Protein 4E8U (pdb70)

Solvent-accessible surface area: 19181 Å² total; per-residue (Å²): 126,76,73,9,0,80,50,7,9,0,0,0,6,44,30,102,64,92,164,42,175,98,27,116,28,50,40,108,79,8,47,135,22,56,71,78,2,73,164,159,48,18,75,4,56,124,10,55,9,4,154,47,172,82,8,7,41,7,21,0,0,0,42,7,61,52,82,56,105,0,1,55,17,0,7,55,0,18,86,34,24,72,125,105,39,48,5,67,82,27,70,110,94,110,104,38,125,55,142,43,44,15,0,19,2,0,81,15,89,14,34,93,23,154,79,59,23,0,116,40,0,107,84,57,7,90,31,86,31,24,47,83,49,35,88,63,47,30,140,56,35,42,86,69,25,102,81,40,159,100,114,10,52,94,76,71,55,68,15,112,97,12,60,149,48,78,124,78,8,1,78,47,6,9,0,0,0,6,44,29,104,61,93,164,41,179,93,30,106,23,44,37,120,78,8,46,52,19,54,75,78,1,74,164,159,47,18,77,5,58,123,9,53,21,5,131,58,182,102,0,7,40,8,21,0,0,0,42,7,49,122,66,59,106,0,0,58,17,0,8,53,0,18,84,35,24,64,124,105,38,48,5,64,169,27,68,110,94,208,105,37,127,56,142,43,44,15,0,20,2,0,81,15,91,14,34,91,24,155,79,60,23,0,115,26,0,105,155,49,6,91,31,86,41,41,52,82,51,38,87,62,48,31,141,56,37,41,88,70,26,100,83,42,157,100,115,10,52,93,75,69,55,69,12,111,94,10,59,147,47,76

InterPro domains:
  IPR005379 Factor of DNA methylation 1-5/IDN2 , domain XH [PF03469] (511-643)
  IPR005380 XS domain [PF03468] (124-235)
  IPR005380 XS domain [cd12266] (127-234)
  IPR005381 Zinc finger-XS domain [PF03470] (48-91)
  IPR038588 XS domain superfamily [G3DSA:3.30.70.2890] (119-290)
  IPR045177 Factor of DNA methylation 1-5/IDN2 [PTHR21596] (9-645)

Organism: Arabidopsis thaliana (NCBI:txid3702)

B-factor: mean 82.68, std 26.94, range [18.43, 169.8]

Nearest PDB structures (foldseek):
  4e8u-assembly1_A  TM=1.006E+00  e=1.196E-32  Arabidopsis thaliana
  2do4-assembly1_A  TM=5.790E-01  e=1.509E-02  Homo sapiens
  4f26-assembly1_A  TM=6.097E-01  e=5.511E-02  Homo sapiens
  4f25-assembly1_A  TM=6.046E-01  e=5.165E-02  Homo sapiens
  2n82-assembly1_B  TM=6.220E-01  e=1.657E-01  Homo sapiens

Structure (mmCIF, N/CA/C/O backbone):
data_4E8U
#
_entry.id   4E8U
#
_cell.length_a   52.370
_cell.length_b   207.022
_cell.length_c   119.629
_cell.angle_alpha   90.000
_cell.angle_beta   90.000
_cell.angle_gamma   90.000
#
_symmetry.space_group_name_H-M   'C 2 2 21'
#
loop_
_entity.id
_entity.type
_entity.pdbx_description
1 polymer 'Putative uncharacterized protein T8P19.180'
2 non-polymer 'SULFATE ION'
3 water water
#
loop_
_atom_site.group_PDB
_atom_site.id
_atom_site.type_symbol
_atom_site.label_atom_id
_atom_site.label_alt_id
_atom_site.label_comp_id
_atom_site.label_asym_id
_atom_site.label_entity_id
_atom_site.label_seq_id
_atom_site.pdbx_PDB_ins_code
_atom_site.Cartn_x
_atom_site.Cartn_y
_atom_site.Cartn_z
_atom_site.occupancy
_atom_site.B_iso_or_equiv
_atom_site.auth_seq_id
_atom_site.auth_comp_id
_atom_site.auth_asym_id
_atom_site.auth_atom_id
_atom_site.pdbx_PDB_model_num
ATOM 1 N N . ASP A 1 6 ? 14.531 77.085 70.921 1.00 137.78 124 ASP A N 1
ATOM 2 C CA . ASP A 1 6 ? 14.427 78.539 71.035 1.00 146.23 124 ASP A CA 1
ATOM 3 C C . ASP A 1 6 ? 15.604 79.251 70.360 1.00 143.51 124 ASP A C 1
ATOM 4 O O . ASP A 1 6 ? 15.974 78.924 69.230 1.00 125.17 124 ASP A O 1
ATOM 6 N N . GLU A 1 7 ? 16.181 80.230 71.056 1.00 140.92 125 GLU A N 1
ATOM 7 C CA . GLU A 1 7 ? 17.349 80.951 70.556 1.00 136.92 125 GLU A CA 1
ATOM 8 C C . GLU A 1 7 ? 18.625 80.137 70.768 1.00 127.84 125 GLU A C 1
ATOM 9 O O . GLU A 1 7 ? 18.738 79.381 71.732 1.00 129.75 125 GLU A O 1
ATOM 15 N N . LYS A 1 8 ? 19.582 80.294 69.861 1.00 106.43 126 LYS A N 1
ATOM 16 C CA . LYS A 1 8 ? 20.840 79.561 69.935 1.00 87.47 126 LYS A CA 1
ATOM 17 C C . LYS A 1 8 ? 21.906 80.381 70.645 1.00 77.47 126 LYS A C 1
ATOM 18 O O . LYS A 1 8 ? 21.706 81.555 70.929 1.00 95.22 126 LYS A O 1
ATOM 24 N N . LEU A 1 9 ? 23.036 79.755 70.940 1.00 74.50 127 LEU A N 1
ATOM 25 C CA . LEU A 1 9 ? 24.149 80.452 71.566 1.00 71.74 127 LEU A CA 1
ATOM 26 C C . LEU A 1 9 ? 25.472 79.957 71.030 1.00 74.46 127 LEU A C 1
ATOM 27 O O . LEU A 1 9 ? 25.525 78.974 70.312 1.00 76.49 127 LEU A O 1
ATOM 32 N N . VAL A 1 10 ? 26.549 80.637 71.383 1.00 68.44 128 VAL A N 1
ATOM 33 C CA . VAL A 1 10 ? 27.827 80.332 70.769 1.00 62.71 128 VAL A CA 1
ATOM 34 C C . VAL A 1 10 ? 28.566 79.362 71.650 1.00 62.62 128 VAL A C 1
ATOM 35 O O . VAL A 1 10 ? 28.863 79.677 72.803 1.00 69.47 128 VAL A O 1
ATOM 39 N N . TYR A 1 11 ? 28.845 78.177 71.109 1.00 64.83 129 TYR A N 1
ATOM 40 C CA . TYR A 1 11 ? 29.653 77.201 71.816 1.00 55.15 129 TYR A CA 1
ATOM 41 C C . TYR A 1 11 ? 31.066 77.149 71.260 1.00 71.76 129 TYR A C 1
ATOM 42 O O . TYR A 1 11 ? 31.245 77.004 70.056 1.00 88.07 129 TYR A O 1
ATOM 51 N N . PRO A 1 12 ? 32.078 77.267 72.135 1.00 76.99 130 PRO A N 1
ATOM 52 C CA . PRO A 1 12 ? 31.993 77.461 73.590 1.00 75.11 130 PRO A CA 1
ATOM 53 C C . PRO A 1 12 ? 31.408 78.814 73.958 1.00 69.75 130 PRO A C 1
ATOM 54 O O . PRO A 1 12 ? 31.591 79.784 73.218 1.00 78.35 130 PRO A O 1
ATOM 58 N N . TRP A 1 13 ? 30.709 78.862 75.087 1.00 67.22 131 TRP A N 1
ATOM 59 C CA . TRP A 1 13 ? 30.011 80.066 75.531 1.00 79.83 131 TRP A CA 1
ATOM 60 C C . TRP A 1 13 ? 30.922 81.273 75.511 1.00 63.69 131 TRP A C 1
ATOM 61 O O . TRP A 1 13 ? 32.077 81.203 75.935 1.00 73.95 131 TRP A O 1
ATOM 72 N N . LYS A 1 14 ? 30.406 82.390 75.029 1.00 56.70 132 LYS A N 1
ATOM 73 C CA . LYS A 1 14 ? 31.215 83.607 74.979 1.00 59.80 132 LYS A CA 1
ATOM 74 C C . LYS A 1 14 ? 30.456 84.837 75.452 1.00 47.77 132 LYS A C 1
ATOM 75 O O . LYS A 1 14 ? 29.232 84.928 75.332 1.00 62.90 132 LYS A O 1
ATOM 81 N N . GLY A 1 15 ? 31.201 85.788 75.990 1.00 47.61 133 GLY A N 1
ATOM 82 C CA . GLY A 1 15 ? 30.624 87.050 76.409 1.00 42.61 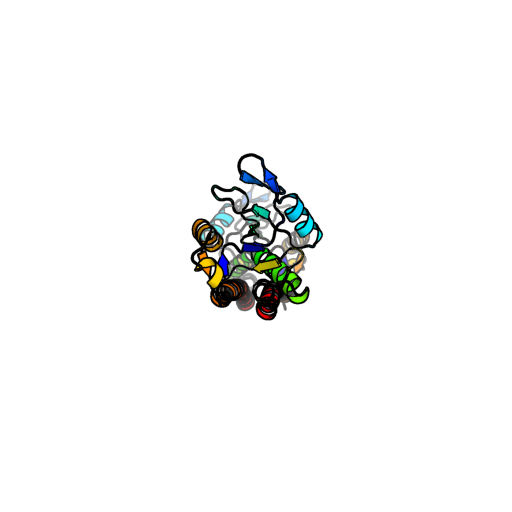133 GLY A CA 1
ATOM 83 C C . GLY A 1 15 ? 31.155 88.152 75.536 1.00 54.48 133 GLY A C 1
ATOM 84 O O . GLY A 1 15 ? 32.324 88.150 75.145 1.00 58.08 133 GLY A O 1
ATOM 85 N N . ILE A 1 16 ? 30.282 89.093 75.215 1.00 55.48 134 ILE A N 1
ATOM 86 C CA . ILE A 1 16 ? 30.658 90.267 74.447 1.00 36.45 134 ILE A CA 1
ATOM 87 C C . ILE A 1 16 ? 30.611 91.477 75.338 1.00 44.60 134 ILE A C 1
ATOM 88 O O . ILE A 1 16 ? 29.585 91.747 75.963 1.00 64.54 134 ILE A O 1
ATOM 93 N N . VAL A 1 17 ? 31.711 92.208 75.430 1.00 42.51 135 VAL A N 1
ATOM 94 C CA . VAL A 1 17 ? 31.607 93.520 76.076 1.00 55.38 135 VAL A CA 1
ATOM 95 C C . VAL A 1 17 ? 32.141 94.661 75.211 1.00 59.83 135 VAL A C 1
ATOM 96 O O . VAL A 1 17 ? 33.181 94.561 74.565 1.00 55.02 135 VAL A O 1
ATOM 100 N N . VAL A 1 18 ? 31.383 95.744 75.203 1.00 53.96 136 VAL A N 1
ATOM 101 C CA . VAL A 1 18 ? 31.682 96.887 74.365 1.00 56.23 136 VAL A CA 1
ATOM 102 C C . VAL A 1 18 ? 31.811 98.159 75.205 1.00 57.06 136 VAL A C 1
ATOM 103 O O . VAL A 1 18 ? 31.462 98.205 76.381 1.00 65.43 136 VAL A O 1
ATOM 107 N N . ASN A 1 19 ? 32.316 99.193 74.565 1.00 68.24 137 ASN A N 1
ATOM 108 C CA . ASN A 1 19 ? 32.438 100.484 75.186 1.00 35.57 137 ASN A CA 1
ATOM 109 C C . ASN A 1 19 ? 33.658 100.565 76.085 1.00 48.10 137 ASN A C 1
ATOM 110 O O . ASN A 1 19 ? 33.773 101.435 76.949 1.00 45.95 137 ASN A O 1
ATOM 115 N N . ILE A 1 20 ? 34.592 99.655 75.858 1.00 43.53 138 ILE A N 1
ATOM 116 C CA . ILE A 1 20 ? 35.889 99.761 76.508 1.00 57.44 138 ILE A CA 1
ATOM 117 C C . ILE A 1 20 ? 36.576 101.078 76.116 1.00 45.50 138 ILE A C 1
ATOM 118 O O . ILE A 1 20 ? 36.656 101.426 74.941 1.00 60.09 138 ILE A O 1
ATOM 123 N N . PRO A 1 21 ? 37.045 101.835 77.107 1.00 62.77 139 PRO A N 1
ATOM 124 C CA . PRO A 1 21 ? 37.790 103.073 76.887 1.00 61.73 139 PRO A CA 1
ATOM 125 C C . PRO A 1 21 ? 39.113 102.821 76.174 1.00 53.89 139 PRO A C 1
ATOM 126 O O . PRO A 1 21 ? 39.869 101.957 76.581 1.00 47.15 139 PRO A O 1
ATOM 130 N N . THR A 1 22 ? 39.409 103.605 75.149 1.00 40.97 140 THR A N 1
ATOM 131 C CA . THR A 1 22 ? 40.677 103.465 74.457 1.00 40.42 140 THR A CA 1
ATOM 132 C C . THR A 1 22 ? 41.395 104.798 74.399 1.00 55.05 140 THR A C 1
ATOM 133 O O . THR A 1 22 ? 40.830 105.863 74.703 1.00 33.36 140 THR A O 1
ATOM 137 N N . THR A 1 23 ? 42.641 104.731 73.965 1.00 51.29 141 THR A N 1
ATOM 138 C CA . THR A 1 23 ? 43.500 105.890 73.953 1.00 43.79 141 THR A CA 1
ATOM 139 C C . THR A 1 23 ? 44.251 105.971 72.601 1.00 63.40 141 THR A C 1
ATOM 140 O O . THR A 1 23 ? 44.837 104.978 72.159 1.00 65.74 141 THR A O 1
ATOM 144 N N . LYS A 1 24 ? 44.208 107.126 71.933 1.00 54.70 142 LYS A N 1
ATOM 145 C CA . LYS A 1 24 ? 44.843 107.262 70.613 1.00 51.38 142 LYS A CA 1
ATOM 146 C C . LYS A 1 24 ? 46.278 107.788 70.717 1.00 46.38 142 LYS A C 1
ATOM 147 O O . LYS A 1 24 ? 46.510 108.905 71.162 1.00 65.36 142 LYS A O 1
ATOM 153 N N . ALA A 1 25 ? 47.232 106.970 70.301 1.00 50.47 143 ALA A N 1
ATOM 154 C CA . ALA A 1 25 ? 48.653 107.333 70.282 1.00 52.48 143 ALA A CA 1
ATOM 155 C C . ALA A 1 25 ? 49.006 108.251 69.099 1.00 55.50 143 ALA A C 1
ATOM 156 O O . ALA A 1 25 ? 48.163 108.489 68.228 1.00 61.03 143 ALA A O 1
ATOM 158 N N . GLN A 1 26 ? 50.248 108.738 69.048 1.00 55.75 144 GLN A N 1
ATOM 159 C CA . GLN A 1 26 ? 50.686 109.587 67.923 1.00 84.12 144 GLN A CA 1
ATOM 160 C C . GLN A 1 26 ? 50.362 109.000 66.553 1.00 88.36 144 GLN A C 1
ATOM 161 O O . GLN A 1 26 ? 49.827 109.700 65.683 1.00 94.18 144 GLN A O 1
ATOM 167 N N . ASP A 1 27 ? 50.680 107.718 66.372 1.00 87.28 145 ASP A N 1
ATOM 168 C CA . ASP A 1 27 ? 50.552 107.070 65.071 1.00 74.65 145 ASP A CA 1
ATOM 169 C C . ASP A 1 27 ? 49.104 106.847 64.665 1.00 69.66 145 ASP A C 1
ATOM 170 O O . ASP A 1 27 ? 48.835 106.398 63.551 1.00 62.02 145 ASP A O 1
ATOM 175 N N . GLY A 1 28 ? 48.174 107.182 65.556 1.00 51.31 146 GLY A N 1
ATOM 176 C CA . GLY A 1 28 ? 46.765 107.169 65.210 1.00 47.99 146 GLY A CA 1
ATOM 177 C C . GLY A 1 28 ? 46.082 105.880 65.605 1.00 63.32 146 GLY A C 1
ATOM 178 O O . GLY A 1 28 ? 44.893 105.699 65.348 1.00 64.01 146 GLY A O 1
ATOM 179 N N . ARG A 1 29 ? 46.836 104.982 66.232 1.00 42.75 147 ARG A N 1
ATOM 180 C CA . ARG A 1 29 ? 46.275 103.726 66.701 1.00 74.12 147 ARG A CA 1
ATOM 181 C C . ARG A 1 29 ? 45.758 103.863 68.128 1.00 75.72 147 ARG A C 1
ATOM 182 O O . ARG A 1 29 ? 46.364 104.538 68.944 1.00 96.14 147 ARG A O 1
ATOM 190 N N . SER A 1 30 ? 44.638 103.209 68.419 1.00 58.68 148 SER A N 1
ATOM 191 C CA . SER A 1 30 ? 44.066 103.167 69.748 1.00 52.52 148 SER A CA 1
ATOM 192 C C . SER A 1 30 ? 44.673 102.012 70.528 1.00 61.70 148 SER A C 1
ATOM 193 O O . SER A 1 30 ? 45.020 100.982 69.961 1.00 65.62 148 SER A O 1
ATOM 196 N N . ALA A 1 31 ? 44.797 102.192 71.840 1.00 71.91 149 ALA A N 1
ATOM 197 C CA . ALA A 1 31 ? 45.195 101.111 72.751 1.00 58.22 149 ALA A CA 1
ATOM 198 C C . ALA A 1 31 ? 44.299 101.072 73.996 1.00 57.10 149 ALA A C 1
ATOM 199 O O . ALA A 1 31 ? 43.418 101.915 74.189 1.00 66.96 149 ALA A O 1
ATOM 201 N N . GLY A 1 32 ? 44.525 100.086 74.847 1.00 65.41 150 GLY A N 1
ATOM 202 C CA . GLY A 1 32 ? 43.686 99.899 76.015 1.00 79.13 150 GLY A CA 1
ATOM 203 C C . GLY A 1 32 ? 44.261 98.929 77.031 1.00 85.98 150 GLY A C 1
ATOM 204 O O . GLY A 1 32 ? 45.374 98.415 76.872 1.00 81.01 150 GLY A O 1
ATOM 205 N N . GLU A 1 33 ? 43.501 98.671 78.088 1.00 72.54 151 GLU A N 1
ATOM 206 C CA . GLU A 1 33 ? 43.948 97.716 79.083 1.00 73.85 151 GLU A CA 1
ATOM 207 C C . GLU A 1 33 ? 44.045 96.327 78.488 1.00 85.26 151 GLU A C 1
ATOM 208 O O . GLU A 1 33 ? 43.412 96.030 77.460 1.00 66.65 151 GLU A O 1
ATOM 214 N N . SER A 1 34 ? 44.840 95.481 79.140 1.00 85.37 152 SER A N 1
ATOM 215 C CA . SER A 1 34 ? 45.078 94.126 78.661 1.00 82.24 152 SER A CA 1
ATOM 216 C C . SER A 1 34 ? 43.795 93.312 78.715 1.00 83.53 152 SER A C 1
ATOM 217 O O . SER A 1 34 ? 43.610 92.361 77.943 1.00 80.59 152 SER A O 1
ATOM 220 N N . GLY A 1 35 ? 42.905 93.700 79.626 1.00 88.34 153 GLY A N 1
ATOM 221 C CA . GLY A 1 35 ? 41.673 92.964 79.829 1.00 111.53 153 GLY A CA 1
ATOM 222 C C . GLY A 1 35 ? 41.849 91.842 80.841 1.00 105.36 153 GLY A C 1
ATOM 223 O O . GLY A 1 35 ? 40.876 91.248 81.314 1.00 85.11 153 GLY A O 1
ATOM 224 N N . SER A 1 36 ? 43.096 91.535 81.177 1.00 98.35 154 SER A N 1
ATOM 225 C CA . SER A 1 36 ? 43.336 90.620 82.280 1.00 104.15 154 SER A CA 1
ATOM 226 C C . SER A 1 36 ? 42.908 91.340 83.555 1.00 91.24 154 SER A C 1
ATOM 227 O O . SER A 1 36 ? 42.561 90.712 84.554 1.00 87.30 154 SER A O 1
ATOM 230 N N . LYS A 1 37 ? 42.919 92.667 83.507 1.00 78.63 155 LYS A N 1
ATOM 231 C CA . LYS A 1 37 ? 42.393 93.453 84.611 1.00 98.29 155 LYS A CA 1
ATOM 232 C C . LYS A 1 37 ? 40.890 93.199 84.704 1.00 93.39 155 LYS A C 1
ATOM 233 O O . LYS A 1 37 ? 40.334 93.037 85.795 1.00 73.46 155 LYS A O 1
ATOM 239 N N . LEU A 1 38 ? 40.240 93.146 83.545 1.00 94.82 156 LEU A N 1
ATOM 240 C CA . LEU A 1 38 ? 38.804 92.908 83.496 1.00 84.49 156 LEU A CA 1
ATOM 241 C C . LEU A 1 38 ? 38.469 91.450 83.816 1.00 89.18 156 LEU A C 1
ATOM 242 O O . LEU A 1 38 ? 37.490 91.176 84.512 1.00 87.51 156 LEU A O 1
ATOM 247 N N . ARG A 1 39 ? 39.269 90.521 83.295 1.00 63.29 157 ARG A N 1
ATOM 248 C CA . ARG A 1 39 ? 39.181 89.127 83.716 1.00 59.81 157 ARG A CA 1
ATOM 249 C C . ARG A 1 39 ? 39.163 89.021 85.265 1.00 83.06 157 ARG A C 1
ATOM 250 O O . ARG A 1 39 ? 38.231 88.471 85.860 1.00 70.76 157 ARG A O 1
ATOM 258 N N . ASP A 1 40 ? 40.187 89.557 85.916 1.00 70.42 158 ASP A N 1
ATOM 259 C CA . ASP A 1 40 ? 40.240 89.512 87.369 1.00 83.61 158 ASP A CA 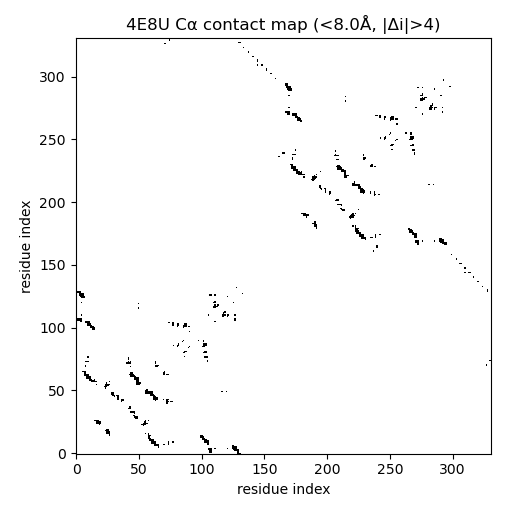1
ATOM 260 C C . ASP A 1 40 ? 38.958 90.013 88.018 1.00 87.06 158 ASP A C 1
ATOM 261 O O . ASP A 1 40 ? 38.448 89.386 88.953 1.00 87.94 158 ASP A O 1
ATOM 266 N N . GLU A 1 41 ? 38.435 91.139 87.537 1.00 68.35 159 GLU A N 1
ATOM 267 C CA . GLU A 1 41 ? 37.243 91.687 88.166 1.00 77.42 159 GLU A CA 1
ATOM 268 C C . GLU A 1 41 ? 36.129 90.660 88.087 1.00 71.14 159 GLU A C 1
ATOM 269 O O . GLU A 1 41 ? 35.504 90.308 89.089 1.00 63.37 159 GLU A O 1
ATOM 275 N N . TYR A 1 42 ? 35.895 90.174 86.881 1.00 50.37 160 TYR A N 1
ATOM 276 C CA . TYR A 1 42 ? 34.868 89.170 86.649 1.00 56.82 160 TYR A CA 1
ATOM 277 C C . TYR A 1 42 ? 35.104 87.921 87.497 1.00 70.21 160 TYR A C 1
ATOM 278 O O . TYR A 1 42 ? 34.162 87.229 87.892 1.00 60.12 160 TYR A O 1
ATOM 287 N N . ILE A 1 43 ? 36.362 87.620 87.777 1.00 64.52 161 ILE A N 1
ATOM 288 C CA . ILE A 1 43 ? 36.635 86.464 88.609 1.00 76.93 161 ILE A CA 1
ATOM 289 C C . ILE A 1 43 ? 36.165 86.726 90.033 1.00 76.58 161 ILE A C 1
ATOM 290 O O . ILE A 1 43 ? 35.398 85.942 90.586 1.00 71.90 161 ILE A O 1
ATOM 295 N N . LEU A 1 44 ? 36.621 87.839 90.605 1.00 65.49 162 LEU A N 1
ATOM 296 C CA . LEU A 1 44 ? 36.166 88.283 91.914 1.00 64.04 162 LEU A CA 1
ATOM 297 C C . LEU A 1 44 ? 34.647 88.385 92.006 1.00 83.19 162 LEU A C 1
ATOM 298 O O . LEU A 1 44 ? 34.082 88.353 93.108 1.00 87.74 162 LEU A O 1
ATOM 303 N N . ARG A 1 45 ? 33.988 88.527 90.859 1.00 75.82 163 ARG A N 1
ATOM 304 C CA . ARG A 1 45 ? 32.539 88.701 90.848 1.00 63.48 163 ARG A CA 1
ATOM 305 C C . ARG A 1 45 ? 31.820 87.368 90.822 1.00 71.49 163 ARG A C 1
ATOM 306 O O . ARG A 1 45 ? 30.588 87.312 90.910 1.00 68.16 163 ARG A O 1
ATOM 314 N N . GLY A 1 46 ? 32.599 86.300 90.703 1.00 61.31 164 GLY A N 1
ATOM 315 C CA . GLY A 1 46 ? 32.049 84.962 90.653 1.00 63.01 164 GLY A CA 1
ATOM 316 C C . GLY A 1 46 ? 31.839 84.479 89.234 1.00 73.01 164 GLY A C 1
ATOM 317 O O . GLY A 1 46 ? 31.425 83.340 89.034 1.00 72.58 164 GLY A O 1
ATOM 318 N N . PHE A 1 47 ? 32.134 85.335 88.255 1.00 83.01 165 PHE A N 1
ATOM 319 C CA . PHE A 1 47 ? 31.880 85.024 86.844 1.00 75.81 165 PHE A CA 1
ATOM 320 C C . PHE A 1 47 ? 32.855 84.016 86.250 1.00 66.81 165 PHE A C 1
ATOM 321 O O . PHE A 1 47 ? 32.586 83.462 85.188 1.00 58.31 165 PHE A O 1
ATOM 329 N N . ASN A 1 48 ? 33.979 83.793 86.932 1.00 75.42 166 ASN A N 1
ATOM 330 C CA . ASN A 1 48 ? 34.950 82.749 86.566 1.00 78.16 166 ASN A CA 1
ATOM 331 C C . ASN A 1 48 ? 35.109 82.485 85.070 1.00 86.26 166 ASN A C 1
ATOM 332 O O . ASN A 1 48 ? 34.820 81.378 84.597 1.00 86.52 166 ASN A O 1
ATOM 337 N N . PRO A 1 49 ? 35.572 83.505 84.324 1.00 73.55 167 PRO A N 1
ATOM 338 C CA . PRO A 1 49 ? 35.921 83.390 82.911 1.00 68.29 167 PRO A CA 1
ATOM 339 C C . PRO A 1 49 ? 37.358 82.907 82.787 1.00 74.66 167 PRO A C 1
ATOM 340 O O . PRO A 1 49 ? 38.162 83.071 83.715 1.00 77.67 167 PRO A O 1
ATOM 344 N N . THR A 1 50 ? 37.676 82.312 81.644 1.00 66.72 168 THR A N 1
ATOM 345 C CA . THR A 1 50 ? 39.003 81.763 81.416 1.00 69.36 168 THR A CA 1
ATOM 346 C C . THR A 1 50 ? 39.884 82.843 80.815 1.00 72.28 168 THR A C 1
ATOM 347 O O . THR A 1 50 ? 41.077 82.949 81.111 1.00 79.20 168 THR A O 1
ATOM 351 N N . ARG A 1 51 ? 39.273 83.662 79.972 1.00 77.63 169 ARG A N 1
ATOM 352 C CA . ARG A 1 51 ? 40.029 84.581 79.144 1.00 81.59 169 ARG A CA 1
ATOM 353 C C . ARG A 1 51 ? 39.180 85.794 78.795 1.00 77.94 169 ARG A C 1
ATOM 354 O O . ARG A 1 51 ? 37.985 85.662 78.506 1.00 65.13 169 ARG A O 1
ATOM 362 N N . VAL A 1 52 ? 39.793 86.975 78.839 1.00 67.57 170 VAL A N 1
ATOM 363 C CA . VAL A 1 52 ? 39.186 88.162 78.246 1.00 64.61 170 VAL A CA 1
ATOM 364 C C . VAL A 1 52 ? 40.118 88.805 77.219 1.00 72.75 170 VAL A C 1
ATOM 365 O O . VAL A 1 52 ? 41.126 89.413 77.587 1.00 80.41 170 VAL A O 1
ATOM 369 N N . ARG A 1 53 ? 39.789 88.665 75.934 1.00 64.47 171 ARG A N 1
ATOM 370 C CA . ARG A 1 53 ? 40.586 89.301 74.877 1.00 67.49 171 ARG A CA 1
ATOM 371 C C . ARG A 1 53 ? 39.840 90.372 74.078 1.00 53.34 171 ARG A C 1
ATOM 372 O O . ARG A 1 53 ? 38.745 90.148 73.566 1.00 58.88 171 ARG A O 1
ATOM 380 N N . PRO A 1 54 ? 40.434 91.560 73.985 1.00 64.78 172 PRO A N 1
ATOM 381 C CA . PRO A 1 54 ? 39.862 92.645 73.177 1.00 65.95 172 PRO A CA 1
ATOM 382 C C . PRO A 1 54 ? 39.947 92.311 71.702 1.00 68.51 172 PRO A C 1
ATOM 383 O O . PRO A 1 54 ? 40.906 91.686 71.263 1.00 44.32 172 PRO A O 1
ATOM 387 N N . LEU A 1 55 ? 38.951 92.712 70.930 1.00 67.88 173 LEU A N 1
ATOM 388 C CA . LEU A 1 55 ? 39.033 92.529 69.487 1.00 65.22 173 LEU A CA 1
ATOM 389 C C . LEU A 1 55 ? 39.900 93.613 68.856 1.00 68.41 173 LEU A C 1
ATOM 390 O O . LEU A 1 55 ? 39.690 94.809 69.099 1.00 64.07 173 LEU A O 1
ATOM 395 N N . TRP A 1 56 ? 40.879 93.192 68.056 1.00 54.92 174 TRP A N 1
ATOM 396 C CA A TRP A 1 56 ? 41.794 94.109 67.382 0.58 61.40 174 TRP A CA 1
ATOM 397 C CA B TRP A 1 56 ? 41.753 94.152 67.400 0.42 61.61 174 TRP A CA 1
ATOM 398 C C . TRP A 1 56 ? 41.410 94.334 65.931 1.00 67.88 174 TRP A C 1
ATOM 399 O O . TRP A 1 56 ? 40.689 93.532 65.346 1.00 70.93 174 TRP A O 1
ATOM 420 N N . ASN A 1 57 ? 41.932 95.417 65.363 1.00 61.09 175 ASN A N 1
ATOM 421 C CA . ASN A 1 57 ? 41.804 95.735 63.962 1.00 63.24 175 ASN A CA 1
ATOM 422 C C . ASN A 1 57 ? 43.056 96.499 63.483 1.00 66.12 175 ASN A C 1
ATOM 423 O O . ASN A 1 57 ? 44.102 96.460 64.145 1.00 51.72 175 ASN A O 1
ATOM 428 N N . TYR A 1 58 ? 42.948 97.143 62.321 1.00 63.26 176 TYR A N 1
ATOM 429 C CA A TYR A 1 58 ? 44.034 97.941 61.759 0.51 55.26 176 TYR A CA 1
ATOM 430 C CA B TYR A 1 58 ? 44.010 97.963 61.731 0.49 56.65 176 TYR A CA 1
ATOM 431 C C . TYR A 1 58 ? 44.389 99.131 62.627 1.00 67.76 176 TYR A C 1
ATOM 432 O O . TYR A 1 58 ? 45.524 99.618 62.602 1.00 63.40 176 TYR A O 1
ATOM 449 N N . LEU A 1 59 ? 43.409 99.600 63.390 1.00 81.38 177 LEU A N 1
ATOM 450 C CA . LEU A 1 59 ? 43.598 100.738 64.280 1.00 65.24 177 LEU A CA 1
ATOM 451 C C . LEU A 1 59 ? 44.075 100.245 65.629 1.00 66.44 177 LEU A C 1
ATOM 452 O O . LEU A 1 59 ? 44.556 101.016 66.443 1.00 69.24 177 LEU A O 1
ATOM 457 N N . GLY A 1 60 ? 43.953 98.946 65.860 1.00 63.90 178 GLY A N 1
ATOM 458 C CA . GLY A 1 60 ? 44.237 98.381 67.170 1.00 60.31 178 GLY A CA 1
ATOM 459 C C . GLY A 1 60 ? 42.960 98.137 67.960 1.00 62.11 178 GLY A C 1
ATOM 460 O O . GLY A 1 60 ? 41.991 97.571 67.464 1.00 71.05 178 GLY A O 1
ATOM 461 N N . HIS A 1 61 ? 42.926 98.596 69.197 1.00 52.05 179 HIS A N 1
ATOM 462 C CA . HIS A 1 61 ? 41.819 98.232 70.050 1.00 53.60 179 HIS A CA 1
ATOM 463 C C . HIS A 1 61 ? 40.485 98.812 69.579 1.00 46.16 179 HIS A C 1
ATOM 464 O O . HIS A 1 61 ? 40.321 100.015 69.525 1.00 64.48 179 HIS A O 1
ATOM 471 N N . SER A 1 62 ? 39.542 97.944 69.228 1.00 44.19 180 SER A N 1
ATOM 472 C CA . SER A 1 62 ? 38.214 98.348 68.746 1.00 44.46 180 SER A CA 1
ATOM 473 C C . SER A 1 62 ? 37.256 98.775 69.867 1.00 54.73 180 SER A C 1
ATOM 474 O O . SER A 1 62 ? 36.081 99.118 69.640 1.00 42.74 180 SER A O 1
ATOM 477 N N . GLY A 1 63 ? 37.737 98.715 71.097 1.00 44.55 181 GLY A N 1
ATOM 478 C CA . GLY A 1 63 ? 36.885 99.063 72.219 1.00 45.84 181 GLY A CA 1
ATOM 479 C C . GLY A 1 63 ? 35.877 97.978 72.536 1.00 60.54 181 GLY A C 1
ATOM 480 O O . GLY A 1 63 ? 34.923 98.207 73.277 1.00 57.69 181 GLY A O 1
ATOM 481 N N . THR A 1 64 ? 36.072 96.796 71.955 1.00 50.00 182 THR A N 1
ATOM 482 C CA . THR A 1 64 ? 35.221 95.663 72.298 1.00 59.46 182 THR A CA 1
ATOM 483 C C . THR A 1 64 ? 36.050 94.426 72.601 1.00 53.97 182 THR A C 1
ATOM 484 O O . THR A 1 64 ? 37.112 94.211 72.008 1.00 60.39 182 THR A O 1
ATOM 488 N N . ALA A 1 65 ? 35.573 93.627 73.549 1.00 48.63 183 ALA A N 1
ATOM 489 C CA . ALA A 1 65 ? 36.290 92.421 73.924 1.00 47.01 183 ALA A CA 1
ATOM 490 C C . ALA A 1 65 ? 35.354 91.247 74.007 1.00 51.73 183 ALA A C 1
ATOM 491 O O . ALA A 1 65 ? 34.144 91.392 74.265 1.00 50.11 183 ALA A O 1
ATOM 493 N N . ILE A 1 66 ? 35.931 90.078 73.773 1.00 38.87 184 ILE A N 1
ATOM 494 C CA . ILE A 1 66 ? 35.217 88.832 73.956 1.00 51.52 184 ILE A CA 1
ATOM 495 C C . ILE A 1 66 ? 35.624 88.174 75.253 1.00 55.41 184 ILE A C 1
ATOM 496 O O . ILE A 1 66 ? 36.819 87.966 75.509 1.00 49.91 184 ILE A O 1
ATOM 501 N N . VAL A 1 67 ? 34.618 87.855 76.064 1.00 68.05 185 VAL A N 1
ATOM 502 C CA . VAL A 1 67 ? 34.806 87.120 77.313 1.00 60.01 185 VAL A CA 1
ATOM 503 C C . VAL A 1 67 ? 34.623 85.625 77.065 1.00 71.87 185 VAL A C 1
ATOM 504 O O . VAL A 1 67 ? 33.611 85.198 76.498 1.00 73.55 185 VAL A O 1
ATOM 508 N N . GLU A 1 68 ? 35.611 84.837 77.479 1.00 66.80 186 GLU A N 1
ATOM 509 C CA . GLU A 1 68 ? 35.609 83.400 77.223 1.00 61.23 186 GLU A CA 1
ATOM 510 C C . GLU A 1 68 ? 35.260 82.616 78.484 1.00 56.50 186 GLU A C 1
ATOM 511 O O . GLU A 1 68 ? 35.890 82.794 79.522 1.00 74.47 186 GLU A O 1
ATOM 517 N N . PHE A 1 69 ? 34.257 81.750 78.394 1.00 59.08 187 PHE A N 1
ATOM 518 C CA . PHE A 1 69 ? 33.906 80.865 79.510 1.00 57.11 187 PHE A CA 1
ATOM 519 C C . PHE A 1 69 ? 34.201 79.387 79.243 1.00 65.28 187 PHE A C 1
ATOM 520 O O . PHE A 1 69 ? 34.373 78.983 78.092 1.00 84.03 187 PHE A O 1
ATOM 528 N N . ASN A 1 70 ? 34.262 78.589 80.310 1.00 81.15 188 ASN A N 1
ATOM 529 C CA . ASN A 1 70 ? 34.576 77.157 80.201 1.00 81.57 188 ASN A CA 1
ATOM 530 C C . ASN A 1 70 ? 33.541 76.386 79.392 1.00 72.36 188 ASN A C 1
ATOM 531 O O . ASN A 1 70 ? 32.349 76.677 79.456 1.00 71.88 188 ASN A O 1
ATOM 536 N N . LYS A 1 71 ? 34.001 75.401 78.631 1.00 79.92 189 LYS A N 1
ATOM 537 C CA . LYS A 1 71 ? 33.113 74.632 77.754 1.00 85.41 189 LYS A CA 1
ATOM 538 C C . LYS A 1 71 ? 31.930 73.983 78.491 1.00 89.77 189 LYS A C 1
ATOM 539 O O . LYS A 1 71 ? 30.846 73.837 77.921 1.00 77.41 189 LYS A O 1
ATOM 541 N N . ASP A 1 72 ? 32.135 73.612 79.755 1.00 90.99 190 ASP A N 1
ATOM 542 C CA . ASP A 1 72 ? 31.150 72.833 80.512 1.00 80.43 190 ASP A CA 1
ATOM 543 C C . ASP A 1 72 ? 29.925 73.625 80.976 1.00 55.06 190 ASP A C 1
ATOM 544 O O . ASP A 1 72 ? 29.798 74.807 80.696 1.00 92.38 190 ASP A O 1
ATOM 549 N N . TRP A 1 73 ? 29.029 72.953 81.688 1.00 84.72 191 TRP A N 1
ATOM 550 C CA . TRP A 1 73 ? 27.767 73.550 82.123 1.00 93.48 191 TRP A CA 1
ATOM 551 C C . TRP A 1 73 ? 27.925 74.635 83.186 1.00 87.43 191 TRP A C 1
ATOM 552 O O . TRP A 1 73 ? 27.048 75.485 83.354 1.00 81.30 191 TRP A O 1
ATOM 563 N N . ASN A 1 74 ? 29.026 74.589 83.924 1.00 79.87 192 ASN A N 1
ATOM 564 C CA . ASN A 1 74 ? 29.335 75.673 84.843 1.00 59.36 192 ASN A CA 1
ATOM 565 C C . ASN A 1 74 ? 29.632 76.930 84.068 1.00 79.93 192 ASN A C 1
ATOM 566 O O . ASN A 1 74 ? 29.292 78.035 84.502 1.00 85.17 192 ASN A O 1
ATOM 571 N N . GLY A 1 75 ? 30.277 76.743 82.917 1.00 85.93 193 GLY A N 1
ATOM 572 C CA . GLY A 1 75 ? 30.563 77.825 81.993 1.00 52.04 193 GLY A CA 1
ATOM 573 C C . GLY A 1 75 ? 29.283 78.550 81.658 1.00 58.75 193 GLY A C 1
ATOM 574 O O . GLY A 1 75 ? 29.096 79.703 82.037 1.00 65.47 193 GLY A O 1
ATOM 575 N N . LEU A 1 76 ? 28.391 77.860 80.958 1.00 61.12 194 LEU A N 1
ATOM 576 C CA . LEU A 1 76 ? 27.129 78.459 80.546 1.00 65.15 194 LEU A CA 1
ATOM 577 C C . LEU A 1 76 ? 26.483 79.185 81.717 1.00 65.50 194 LEU A C 1
ATOM 578 O O . LEU A 1 76 ? 25.930 80.274 81.549 1.00 66.88 194 LEU A O 1
ATOM 583 N N . HIS A 1 77 ? 26.567 78.586 82.904 1.00 65.99 195 HIS A N 1
ATOM 584 C CA . HIS A 1 77 ? 26.046 79.211 84.114 1.00 57.85 195 HIS A CA 1
ATOM 585 C C . HIS A 1 77 ? 26.699 80.577 84.320 1.00 68.90 195 HIS A C 1
ATOM 586 O O . HIS A 1 77 ? 26.016 81.602 84.343 1.00 76.45 195 HIS A O 1
ATOM 593 N N . ASN A 1 78 ? 28.025 80.584 84.441 1.00 58.11 196 ASN A N 1
ATOM 594 C CA . ASN A 1 78 ? 28.775 81.822 84.595 1.00 57.20 196 ASN A CA 1
ATOM 595 C C . ASN A 1 78 ? 28.363 82.899 83.580 1.00 73.09 196 ASN A C 1
ATOM 596 O O . ASN A 1 78 ? 28.047 84.040 83.941 1.00 60.60 196 ASN A O 1
ATOM 601 N N . GLY A 1 79 ? 28.398 82.531 82.305 1.00 72.59 197 GLY A N 1
ATOM 602 C CA . GLY A 1 79 ? 28.104 83.462 81.239 1.00 60.68 197 GLY A CA 1
ATOM 603 C C . GLY A 1 79 ? 26.730 84.070 81.406 1.00 66.95 197 GLY A C 1
ATOM 604 O O . GLY A 1 79 ? 26.563 85.285 81.287 1.00 78.66 197 GLY A O 1
ATOM 605 N N . LEU A 1 80 ? 25.739 83.232 81.686 1.00 58.54 198 LEU A N 1
ATOM 606 C CA . LEU A 1 80 ? 24.380 83.726 81.868 1.00 56.83 198 LEU A CA 1
ATOM 607 C C . LEU A 1 80 ? 24.300 84.748 82.995 1.00 56.98 198 LEU A C 1
ATOM 608 O O . LEU A 1 80 ? 23.608 85.754 82.874 1.00 68.35 198 LEU A O 1
ATOM 613 N N . LEU A 1 81 ? 25.004 84.470 84.088 1.00 43.36 199 LEU A N 1
ATOM 614 C CA . LEU A 1 81 ? 25.097 85.390 85.212 1.00 59.25 199 LEU A CA 1
ATOM 615 C C . LEU A 1 81 ? 25.635 86.733 84.728 1.00 71.98 199 LEU A C 1
ATOM 616 O O . LEU A 1 81 ? 25.003 87.780 84.914 1.00 65.45 199 LEU A O 1
ATOM 621 N N . PHE A 1 82 ? 26.817 86.680 84.120 1.00 52.91 200 PHE A N 1
ATOM 622 C CA . PHE A 1 82 ? 27.395 87.805 83.397 1.00 58.50 200 PHE A CA 1
ATOM 623 C C . PHE A 1 82 ? 26.301 88.559 82.633 1.00 66.73 200 PHE A C 1
ATOM 624 O O . PHE A 1 82 ? 26.107 89.763 82.810 1.00 56.83 200 PHE A O 1
ATOM 632 N N . ASP A 1 83 ? 25.572 87.840 81.793 1.00 55.79 201 ASP A N 1
ATOM 633 C CA . ASP A 1 83 ? 24.493 88.444 81.024 1.00 57.49 201 ASP A CA 1
ATOM 634 C C . ASP A 1 83 ? 23.427 89.124 81.896 1.00 41.81 201 ASP A C 1
ATOM 635 O O . ASP A 1 83 ? 23.092 90.280 81.667 1.00 61.84 201 ASP A O 1
ATOM 640 N N . LYS A 1 84 ? 22.884 88.396 82.874 1.00 56.78 202 LYS A N 1
ATOM 641 C CA . LYS A 1 84 ? 21.785 88.910 83.707 1.00 62.70 202 LYS A CA 1
ATOM 642 C C . LYS A 1 84 ? 22.215 90.121 84.540 1.00 63.41 202 LYS A C 1
ATOM 643 O O . LYS A 1 84 ? 21.472 91.094 84.689 1.00 71.86 202 LYS A O 1
ATOM 649 N N . ALA A 1 85 ? 23.433 90.061 85.057 1.00 38.30 203 ALA A N 1
ATOM 650 C CA . ALA A 1 85 ? 24.049 91.204 85.717 1.00 40.39 203 ALA A CA 1
ATOM 651 C C . ALA A 1 85 ? 23.946 92.510 84.911 1.00 68.09 203 ALA A C 1
ATOM 652 O O . ALA A 1 85 ? 23.310 93.480 85.363 1.00 73.52 203 ALA A O 1
ATOM 654 N N . TYR A 1 86 ? 24.586 92.541 83.739 1.00 66.41 204 TYR A N 1
ATOM 655 C CA . TYR A 1 86 ? 24.575 93.740 82.894 1.00 72.09 204 TYR A CA 1
ATOM 656 C C . TYR A 1 86 ? 23.150 94.151 82.566 1.00 68.71 204 TYR A C 1
ATOM 657 O O . TYR A 1 86 ? 22.814 95.335 82.615 1.00 47.45 204 TYR A O 1
ATOM 666 N N . THR A 1 87 ? 22.311 93.162 82.269 1.00 50.80 205 THR A N 1
ATOM 667 C CA . THR A 1 87 ? 20.930 93.426 81.896 1.00 47.84 205 THR A CA 1
ATOM 668 C C . THR A 1 87 ? 20.193 94.149 82.995 1.00 47.28 205 THR A C 1
ATOM 669 O O . THR A 1 87 ? 19.564 95.175 82.759 1.00 70.53 205 THR A O 1
ATOM 673 N N . VAL A 1 88 ? 20.281 93.623 84.205 1.00 67.64 206 VAL A N 1
ATOM 674 C CA . VAL A 1 88 ? 19.623 94.254 85.343 1.00 70.09 206 VAL A CA 1
ATOM 675 C C . VAL A 1 88 ? 20.282 95.568 85.767 1.00 75.49 206 VAL A C 1
ATOM 676 O O . VAL A 1 88 ? 19.626 96.426 86.354 1.00 73.35 206 VAL A O 1
ATOM 680 N N . ASP A 1 89 ? 21.576 95.719 85.485 1.00 66.89 207 ASP A N 1
ATOM 681 C CA . ASP A 1 89 ? 22.283 96.962 85.788 1.00 51.66 207 ASP A CA 1
ATOM 682 C C . ASP A 1 89 ? 21.895 98.078 84.820 1.00 61.48 207 ASP A C 1
ATOM 683 O O . ASP A 1 89 ? 22.398 99.192 84.934 1.00 82.70 207 ASP A O 1
ATOM 688 N N . GLY A 1 90 ? 21.006 97.775 83.872 1.00 56.27 208 GLY A N 1
ATOM 689 C CA . GLY A 1 90 ? 20.642 98.712 82.813 1.00 49.42 208 GLY A CA 1
ATOM 690 C C . GLY A 1 90 ? 21.698 98.830 81.718 1.00 67.17 208 GLY A C 1
ATOM 691 O O . GLY A 1 90 ? 21.788 99.843 81.035 1.00 71.49 208 GLY A O 1
ATOM 692 N N . HIS A 1 91 ? 22.494 97.783 81.534 1.00 70.39 209 HIS A N 1
ATOM 693 C CA . HIS A 1 91 ? 23.609 97.820 80.592 1.00 55.15 209 HIS A CA 1
ATOM 694 C C . HIS A 1 91 ? 23.633 96.615 79.667 1.00 60.14 209 HIS A C 1
ATOM 695 O O . HIS A 1 91 ? 24.701 96.059 79.405 1.00 49.41 209 HIS A O 1
ATOM 702 N N . GLY A 1 92 ? 22.465 96.207 79.179 1.00 68.88 210 GLY A N 1
ATOM 703 C CA . GLY A 1 92 ? 22.384 95.099 78.241 1.00 49.59 210 GLY A CA 1
ATOM 704 C C . GLY A 1 92 ? 22.661 95.549 76.815 1.00 60.52 210 GLY A C 1
ATOM 705 O O . GLY A 1 92 ? 23.118 96.672 76.593 1.00 70.54 210 GLY A O 1
ATOM 706 N N . LYS A 1 93 ? 22.401 94.677 75.844 1.00 64.83 211 LYS A N 1
ATOM 707 C CA . LYS A 1 93 ? 22.542 95.060 74.440 1.00 57.76 211 LYS A CA 1
ATOM 708 C C . LYS A 1 93 ? 21.445 96.060 74.099 1.00 67.00 211 LYS A C 1
ATOM 709 O O . LYS A 1 93 ? 21.727 97.136 73.563 1.00 80.63 211 LYS A O 1
ATOM 715 N N . LYS A 1 94 ? 20.200 95.722 74.439 1.00 66.02 212 LYS A N 1
ATOM 716 C CA . LYS A 1 94 ? 19.081 96.613 74.153 1.00 66.43 212 LYS A CA 1
ATOM 717 C C . LYS A 1 94 ? 19.397 98.010 74.681 1.00 68.46 212 LYS A C 1
ATOM 718 O O . LYS A 1 94 ? 18.985 99.005 74.100 1.00 73.42 212 LYS A O 1
ATOM 720 N N . ASP A 1 95 ? 20.157 98.071 75.770 1.00 72.44 213 ASP A N 1
ATOM 721 C CA . ASP A 1 95 ? 20.582 99.344 76.354 1.00 68.68 213 ASP A CA 1
ATOM 722 C C . ASP A 1 95 ? 21.700 100.001 75.571 1.00 61.98 213 ASP A C 1
ATOM 723 O O . ASP A 1 95 ? 21.771 101.226 75.485 1.00 94.89 213 ASP A O 1
ATOM 728 N N . TRP A 1 96 ? 22.579 99.190 75.003 1.00 55.61 214 TRP A N 1
ATOM 729 C CA . TRP A 1 96 ? 23.698 99.724 74.245 1.00 57.97 214 TRP A CA 1
ATOM 730 C C . TRP A 1 96 ? 23.214 100.402 72.974 1.00 61.18 214 TRP A C 1
ATOM 731 O O . TRP A 1 96 ? 23.886 101.273 72.444 1.00 73.02 214 TRP A O 1
ATOM 742 N N . LEU A 1 97 ? 22.029 100.004 72.522 1.00 78.65 215 LEU A N 1
ATOM 743 C CA . LEU A 1 97 ? 21.559 100.291 71.172 1.00 81.04 215 LEU A CA 1
ATOM 744 C C . LEU A 1 97 ? 20.529 101.409 71.063 1.00 93.17 215 LEU A C 1
ATOM 745 O O . LEU A 1 97 ? 20.172 101.825 69.949 1.00 86.68 215 LEU A O 1
ATOM 750 N N . LYS A 1 98 ? 20.046 101.882 72.209 1.00 82.73 216 LYS A N 1
ATOM 751 C CA . LYS A 1 98 ? 19.095 102.987 72.233 1.00 85.42 216 LYS A CA 1
ATOM 752 C C . LYS A 1 98 ? 19.783 104.257 71.738 1.00 95.10 216 LYS A C 1
ATOM 753 O O . LYS A 1 98 ? 20.862 104.598 72.214 1.00 93.55 216 LYS A O 1
ATOM 759 N N . LYS A 1 99 ? 19.169 104.948 70.776 1.00 94.43 217 LYS A N 1
ATOM 760 C CA . LYS A 1 99 ? 19.752 106.174 70.236 1.00 87.61 217 LYS A CA 1
ATOM 761 C C . LYS A 1 99 ? 19.510 107.295 71.239 1.00 100.62 217 LYS A C 1
ATOM 762 O O . LYS A 1 99 ? 19.782 108.464 70.972 1.00 109.54 217 LYS A O 1
ATOM 764 N N . ASP A 1 100 ? 19.019 106.896 72.409 1.00 104.07 218 ASP A N 1
ATOM 765 C CA . ASP A 1 100 ? 18.627 107.798 73.486 1.00 119.34 218 ASP A CA 1
ATOM 766 C C . ASP A 1 100 ? 19.752 108.634 74.111 1.00 121.67 218 ASP A C 1
ATOM 767 O O . ASP A 1 100 ? 19.523 109.323 75.111 1.00 130.16 218 ASP A O 1
ATOM 772 N N . GLY A 1 101 ? 20.963 108.565 73.563 1.00 104.49 219 GLY A N 1
ATOM 773 C CA . GLY A 1 101 ? 22.018 109.435 74.054 1.00 117.10 219 GLY A CA 1
ATOM 774 C C . GLY A 1 101 ? 23.380 108.842 74.359 1.00 121.84 219 GLY A C 1
ATOM 775 O O . GLY A 1 101 ? 23.826 107.926 73.671 1.00 139.64 219 GLY A O 1
ATOM 776 N N . PRO A 1 102 ? 24.053 109.383 75.394 1.00 110.50 220 PRO A N 1
ATOM 777 C CA . PRO A 1 102 ? 25.450 109.117 75.757 1.00 115.62 220 PRO A CA 1
ATOM 778 C C . PRO A 1 102 ? 25.606 108.027 76.823 1.00 117.01 220 PRO A C 1
ATOM 779 O O . PRO A 1 102 ? 24.964 108.067 77.878 1.00 109.46 220 PRO A O 1
ATOM 783 N N . LYS A 1 103 ? 26.481 107.068 76.547 1.00 94.79 221 LYS A N 1
ATOM 784 C CA . LYS A 1 103 ? 26.613 105.902 77.398 1.00 70.02 221 LYS A CA 1
ATOM 785 C C . LYS A 1 103 ? 27.876 105.900 78.249 1.00 72.20 221 LYS A C 1
ATOM 786 O O . LYS A 1 103 ? 28.972 106.225 77.769 1.00 59.53 221 LYS A O 1
ATOM 792 N N . LEU A 1 104 ? 27.710 105.516 79.515 1.00 62.22 222 LEU A N 1
ATOM 793 C CA . LEU A 1 104 ? 28.815 105.445 80.458 1.00 39.62 222 LEU A CA 1
ATOM 794 C C . LEU A 1 104 ? 29.082 104.017 80.936 1.00 63.79 222 LEU A C 1
ATOM 795 O O . LEU A 1 104 ? 28.165 103.296 81.362 1.00 62.01 222 LEU A O 1
ATOM 800 N N . GLY A 1 105 ? 30.349 103.618 80.868 1.00 57.43 223 GLY A N 1
ATOM 801 C CA . GLY A 1 105 ? 30.782 102.330 81.381 1.00 40.17 223 GLY A CA 1
ATOM 802 C C . GLY A 1 105 ? 30.503 101.156 80.461 1.00 64.21 223 GLY A C 1
ATOM 803 O O . GLY A 1 105 ? 29.841 101.282 79.426 1.00 57.11 223 GLY A O 1
ATOM 804 N N . LEU A 1 106 ? 31.011 99.995 80.849 1.00 50.98 224 LEU A N 1
ATOM 805 C CA . LEU A 1 106 ? 30.895 98.806 80.021 1.00 49.15 224 LEU A CA 1
ATOM 806 C C . LEU A 1 106 ? 29.442 98.438 79.785 1.00 63.53 224 LEU A C 1
ATOM 807 O O . LEU A 1 106 ? 28.584 98.619 80.654 1.00 55.20 224 LEU A O 1
ATOM 812 N N . TYR A 1 107 ? 29.178 97.940 78.584 1.00 45.55 225 TYR A N 1
ATOM 813 C CA . TYR A 1 107 ? 27.920 97.296 78.278 1.00 40.55 225 TYR A CA 1
ATOM 814 C C . TYR A 1 107 ? 28.289 95.892 77.790 1.00 49.87 225 TYR A C 1
ATOM 815 O O . TYR A 1 107 ? 29.260 95.721 77.049 1.00 64.86 225 TYR A O 1
ATOM 824 N N . GLY A 1 108 ? 27.523 94.890 78.203 1.00 40.26 226 GLY A N 1
ATOM 825 C CA . GLY A 1 108 ? 27.924 93.506 78.015 1.00 38.88 226 GLY A CA 1
ATOM 826 C C . GLY A 1 108 ? 26.764 92.529 77.939 1.00 46.86 226 GLY A C 1
ATOM 827 O O . GLY A 1 108 ? 25.695 92.731 78.519 1.00 61.45 226 GLY A O 1
ATOM 828 N N . TRP A 1 109 ? 26.980 91.447 77.209 1.00 45.01 227 TRP A N 1
ATOM 829 C CA . TRP A 1 109 ? 25.915 90.489 76.964 1.00 46.83 227 TRP A CA 1
ATOM 830 C C . TRP A 1 109 ? 26.455 89.173 76.411 1.00 59.91 227 TRP A C 1
ATOM 831 O O . TRP A 1 109 ? 27.530 89.115 75.803 1.00 63.95 227 TRP A O 1
ATOM 842 N N . ILE A 1 110 ? 25.710 88.105 76.639 1.00 51.41 228 ILE A N 1
ATOM 843 C CA . ILE A 1 110 ? 26.172 86.811 76.192 1.00 63.26 228 ILE A CA 1
ATOM 844 C C . ILE A 1 110 ? 25.871 86.693 74.708 1.00 63.98 228 ILE A C 1
ATOM 845 O O . ILE A 1 110 ? 24.865 87.244 74.235 1.00 52.16 228 ILE A O 1
ATOM 850 N N . ALA A 1 111 ? 26.751 85.982 73.997 1.00 57.53 229 ALA A N 1
ATOM 851 C CA . ALA A 1 111 ? 26.707 85.874 72.537 1.00 54.39 229 ALA A CA 1
ATOM 852 C C . ALA A 1 111 ? 25.673 84.873 72.025 1.00 61.40 229 ALA A C 1
ATOM 853 O O . ALA A 1 111 ? 25.774 83.668 72.277 1.00 76.56 229 ALA A O 1
ATOM 855 N N . ARG A 1 112 ? 24.690 85.382 71.295 1.00 48.07 230 ARG A N 1
ATOM 856 C CA . ARG A 1 112 ? 23.685 84.538 70.652 1.00 70.20 230 ARG A CA 1
ATOM 857 C C . ARG A 1 112 ? 23.831 84.522 69.119 1.00 86.40 230 ARG A C 1
ATOM 858 O O . ARG A 1 112 ? 24.872 84.903 68.582 1.00 80.31 230 ARG A O 1
ATOM 866 N N . ALA A 1 113 ? 22.795 84.080 68.413 1.00 90.55 231 ALA A N 1
ATOM 867 C CA . ALA A 1 113 ? 22.892 83.969 66.954 1.00 84.49 231 ALA A CA 1
ATOM 868 C C . ALA A 1 113 ? 23.078 85.329 66.272 1.00 73.81 231 ALA A C 1
ATOM 869 O O . ALA A 1 113 ? 23.894 85.468 65.359 1.00 70.94 231 ALA A O 1
ATOM 871 N N . ASP A 1 114 ? 22.327 86.332 66.714 1.00 70.93 232 ASP A N 1
ATOM 872 C CA . ASP A 1 114 ? 22.459 87.662 66.134 1.00 78.85 232 ASP A CA 1
ATOM 873 C C . ASP A 1 114 ? 23.913 88.098 66.057 1.00 72.28 232 ASP A C 1
ATOM 874 O O . ASP A 1 114 ? 24.372 88.553 65.019 1.00 77.25 232 ASP A O 1
ATOM 879 N N . ASP A 1 115 ? 24.637 87.946 67.158 1.00 54.03 233 ASP A N 1
ATOM 880 C CA . ASP A 1 115 ? 26.038 88.343 67.210 1.00 52.98 233 ASP A CA 1
ATOM 881 C C . ASP A 1 115 ? 26.949 87.482 66.341 1.00 63.16 233 ASP A C 1
ATOM 882 O O . ASP A 1 115 ? 27.879 87.984 65.710 1.00 80.55 233 ASP A O 1
ATOM 887 N N . TYR A 1 116 ? 26.673 86.185 66.319 1.00 78.26 234 TYR A N 1
ATOM 888 C CA . TYR A 1 116 ? 27.423 85.229 65.517 1.00 64.29 234 TYR A CA 1
ATOM 889 C C . TYR A 1 116 ? 27.219 85.537 64.030 1.00 80.31 234 TYR A C 1
ATOM 890 O O . TYR A 1 116 ? 28.157 85.460 63.228 1.00 67.68 234 TYR A O 1
ATOM 899 N N . ASN A 1 117 ? 25.990 85.899 63.673 1.00 78.23 235 ASN A N 1
ATOM 900 C CA . ASN A 1 117 ? 25.652 86.206 62.286 1.00 77.61 235 ASN A CA 1
ATOM 901 C C . ASN A 1 117 ? 26.210 87.546 61.855 1.00 81.76 235 ASN A C 1
ATOM 902 O O . ASN A 1 117 ? 27.101 87.609 61.019 1.00 77.30 235 ASN A O 1
ATOM 907 N N . GLY A 1 118 ? 25.670 88.610 62.438 1.00 88.73 236 GLY A N 1
ATOM 908 C CA . GLY A 1 118 ? 26.178 89.957 62.267 1.00 57.22 236 GLY A CA 1
ATOM 909 C C . GLY A 1 118 ? 27.431 90.147 61.424 1.00 74.02 236 GLY A C 1
ATOM 910 O O . GLY A 1 118 ? 28.447 89.462 61.590 1.00 61.19 236 GLY A O 1
ATOM 911 N N . ASN A 1 119 ? 27.361 91.130 60.534 1.00 81.36 237 ASN A N 1
ATOM 912 C CA . ASN A 1 119 ? 28.411 91.381 59.568 1.00 79.36 237 ASN A CA 1
ATOM 913 C C . ASN A 1 119 ? 29.369 92.461 60.074 1.00 78.42 237 ASN A C 1
ATOM 914 O O . ASN A 1 119 ? 29.309 93.610 59.635 1.00 78.70 237 ASN A O 1
ATOM 919 N N . ASN A 1 120 ? 30.255 92.070 60.993 1.00 74.91 238 ASN A N 1
ATOM 920 C CA . ASN A 1 120 ? 31.117 93.008 61.729 1.00 64.02 238 ASN A CA 1
ATOM 921 C C . ASN A 1 120 ? 32.274 92.302 62.446 1.00 57.50 238 ASN A C 1
ATOM 922 O O . ASN A 1 120 ? 32.390 91.082 62.377 1.00 71.38 238 ASN A O 1
ATOM 927 N N . ILE A 1 121 ? 33.119 93.058 63.141 1.00 55.26 239 ILE A N 1
ATOM 928 C CA . ILE A 1 121 ? 34.314 92.487 63.776 1.00 55.83 239 ILE A CA 1
ATOM 929 C C . ILE A 1 121 ? 34.007 91.460 64.892 1.00 66.75 239 ILE A C 1
ATOM 930 O O . ILE A 1 121 ? 34.789 90.518 65.133 1.00 54.44 239 ILE A O 1
ATOM 935 N N . ILE A 1 122 ? 32.863 91.630 65.549 1.00 61.71 240 ILE A N 1
ATOM 936 C CA . ILE A 1 122 ? 32.385 90.629 66.491 1.00 80.34 240 ILE A CA 1
ATOM 937 C C . ILE A 1 122 ? 32.069 89.326 65.764 1.00 72.50 240 ILE A C 1
ATOM 938 O O . ILE A 1 122 ? 32.828 88.368 65.860 1.00 74.90 240 ILE A O 1
ATOM 943 N N . GLY A 1 123 ? 30.952 89.303 65.036 1.00 55.03 241 GLY A N 1
ATOM 944 C CA . GLY A 1 123 ? 30.527 88.133 64.279 1.00 64.54 241 GLY A CA 1
ATOM 945 C C . GLY A 1 123 ? 31.651 87.372 63.582 1.00 80.24 241 GLY A C 1
ATOM 946 O O . GLY A 1 123 ? 31.680 86.137 63.545 1.00 70.33 241 GLY A O 1
ATOM 947 N N . GLU A 1 124 ? 32.583 88.127 63.024 1.00 73.41 242 GLU A N 1
ATOM 948 C CA . GLU A 1 124 ? 33.770 87.577 62.391 1.00 69.05 242 GLU A CA 1
ATOM 949 C C . GLU A 1 124 ? 34.660 86.859 63.392 1.00 60.65 242 GLU A C 1
ATOM 950 O O . GLU A 1 124 ? 35.267 85.845 63.071 1.00 79.13 242 GLU A O 1
ATOM 956 N N . ASN A 1 125 ? 34.742 87.377 64.610 1.00 76.23 243 ASN A N 1
ATOM 957 C CA . ASN A 1 125 ? 35.577 86.725 65.603 1.00 87.37 243 ASN A CA 1
ATOM 958 C C . ASN A 1 125 ? 34.850 85.642 66.396 1.00 87.45 243 ASN A C 1
ATOM 959 O O . ASN A 1 125 ? 35.478 84.850 67.090 1.00 92.40 243 ASN A O 1
ATOM 964 N N . LEU A 1 126 ? 33.528 85.600 66.267 1.00 66.89 244 LEU A N 1
ATOM 965 C CA . LEU A 1 126 ? 32.737 84.533 66.850 1.00 51.46 244 LEU A CA 1
ATOM 966 C C . LEU A 1 126 ? 32.719 83.271 65.983 1.00 79.43 244 LEU A C 1
ATOM 967 O O . LEU A 1 126 ? 32.769 82.145 66.492 1.00 95.39 244 LEU A O 1
ATOM 972 N N . ARG A 1 127 ? 32.637 83.457 64.671 1.00 87.74 245 ARG A N 1
ATOM 973 C CA . ARG A 1 127 ? 32.680 82.327 63.740 1.00 64.27 245 ARG A CA 1
ATOM 974 C C . ARG A 1 127 ? 34.083 81.763 63.585 1.00 55.58 245 ARG A C 1
ATOM 975 O O . ARG A 1 127 ? 34.248 80.582 63.322 1.00 64.32 245 ARG A O 1
ATOM 983 N N . LYS A 1 128 ? 35.097 82.602 63.755 1.00 83.37 246 LYS A N 1
ATOM 984 C CA . LYS A 1 128 ? 36.472 82.114 63.748 1.00 96.68 246 LYS A CA 1
ATOM 985 C C . LYS A 1 128 ? 36.758 81.196 64.953 1.00 96.08 246 LYS A C 1
ATOM 986 O O . LYS A 1 128 ? 37.724 80.428 64.944 1.00 71.87 246 LYS A O 1
ATOM 988 N N . THR A 1 129 ? 35.910 81.261 65.979 1.00 106.70 247 THR A N 1
ATOM 989 C CA . THR A 1 129 ? 36.219 80.596 67.248 1.00 100.53 247 THR A CA 1
ATOM 990 C C . THR A 1 129 ? 35.149 79.657 67.815 1.00 80.35 247 THR A C 1
ATOM 991 O O . THR A 1 129 ? 35.406 78.990 68.807 1.00 78.46 247 THR A O 1
ATOM 995 N N . GLY A 1 130 ? 33.959 79.610 67.219 1.00 74.12 248 GLY A N 1
ATOM 996 C CA . GLY A 1 130 ? 32.893 78.796 67.784 1.00 60.22 248 GLY A CA 1
ATOM 997 C C . GLY A 1 130 ? 31.653 78.617 66.926 1.00 64.54 248 GLY A C 1
ATOM 998 O O . GLY A 1 130 ? 31.532 79.215 65.868 1.00 75.66 248 GLY A O 1
ATOM 999 N N . ASP A 1 131 ? 30.714 77.807 67.401 1.00 73.60 249 ASP A N 1
ATOM 1000 C CA . ASP A 1 131 ? 29.555 77.430 66.602 1.00 83.72 249 ASP A CA 1
ATOM 1001 C C . ASP A 1 131 ? 28.256 77.563 67.375 1.00 85.31 249 ASP A C 1
ATOM 1002 O O . ASP A 1 131 ? 28.217 77.367 68.590 1.00 87.37 249 ASP A O 1
ATOM 1007 N N . LEU A 1 132 ? 27.185 77.877 66.661 1.00 72.56 250 LEU A N 1
ATOM 1008 C CA . LEU A 1 132 ? 25.874 77.997 67.283 1.00 68.22 250 LEU A CA 1
ATOM 1009 C C . LEU A 1 132 ? 25.372 76.642 67.796 1.00 68.62 250 LEU A C 1
ATOM 1010 O O . LEU A 1 132 ? 25.636 75.605 67.186 1.00 96.28 250 LEU A O 1
ATOM 1015 N N . LYS A 1 133 ? 24.661 76.660 68.921 1.00 74.52 251 LYS A N 1
ATOM 1016 C CA . LYS A 1 133 ? 24.042 75.463 69.506 1.00 88.37 251 LYS A CA 1
ATOM 1017 C C . LYS A 1 133 ? 22.805 75.828 70.333 1.00 92.40 251 LYS A C 1
ATOM 1018 O O . LYS A 1 133 ? 22.798 76.831 71.041 1.00 90.93 251 LYS A O 1
ATOM 1024 N N . THR A 1 134 ? 21.752 75.026 70.237 1.00 99.83 252 THR A N 1
ATOM 1025 C CA . THR A 1 134 ? 20.499 75.388 70.892 1.00 100.21 252 THR A CA 1
ATOM 1026 C C . THR A 1 134 ? 20.293 74.679 72.225 1.00 99.54 252 THR A C 1
ATOM 1027 O O . THR A 1 134 ? 20.183 73.456 72.283 1.00 98.08 252 THR A O 1
ATOM 1031 N N . ILE A 1 135 ? 20.248 75.479 73.286 1.00 98.40 253 ILE A N 1
ATOM 1032 C CA . ILE A 1 135 ? 20.133 75.015 74.669 1.00 105.62 253 ILE A CA 1
ATOM 1033 C C . ILE A 1 135 ? 19.365 73.714 74.885 1.00 111.76 253 ILE A C 1
ATOM 1034 O O . ILE A 1 135 ? 19.954 72.693 75.229 1.00 113.82 253 ILE A O 1
ATOM 1039 N N . ALA A 1 136 ? 18.048 73.765 74.708 1.00 119.65 254 ALA A N 1
ATOM 1040 C CA . ALA A 1 136 ? 17.210 72.581 74.868 1.00 122.86 254 ALA A CA 1
ATOM 1041 C C . ALA A 1 136 ? 17.838 71.346 74.223 1.00 93.29 254 ALA A C 1
ATOM 1042 O O . ALA A 1 136 ? 17.985 70.336 74.876 1.00 77.84 254 ALA A O 1
ATOM 1044 N N . GLU A 1 137 ? 18.212 71.435 72.950 1.00 79.46 255 GLU A N 1
ATOM 1045 C CA . GLU A 1 137 ? 18.893 70.333 72.279 1.00 68.80 255 GLU A CA 1
ATOM 1046 C C . GLU A 1 137 ? 20.014 69.754 73.143 1.00 92.26 255 GLU A C 1
ATOM 1047 O O . GLU A 1 137 ? 20.148 68.533 73.262 1.00 105.34 255 GLU A O 1
ATOM 1053 N N . LEU A 1 138 ? 20.806 70.630 73.759 1.00 85.89 256 LEU A N 1
ATOM 1054 C CA . LEU A 1 138 ? 21.887 70.193 74.636 1.00 81.37 256 LEU A CA 1
ATOM 1055 C C . LEU A 1 138 ? 21.343 69.714 75.965 1.00 102.14 256 LEU A C 1
ATOM 1056 O O . LEU A 1 138 ? 21.720 68.651 76.464 1.00 100.62 256 LEU A O 1
ATOM 1061 N N . THR A 1 139 ? 20.464 70.533 76.535 1.00 121.60 257 THR A N 1
ATOM 1062 C CA . THR A 1 139 ? 19.847 70.280 77.830 1.00 118.96 257 THR A CA 1
ATOM 1063 C C . THR A 1 139 ? 19.142 68.925 77.831 1.00 110.71 257 THR A C 1
ATOM 1064 O O . THR A 1 139 ? 19.058 68.254 78.853 1.00 97.65 257 THR A O 1
ATOM 1068 N N . GLU A 1 140 ? 18.652 68.530 76.663 1.00 120.03 258 GLU A N 1
ATOM 1069 C CA . GLU A 1 140 ? 17.937 67.279 76.497 1.00 100.82 258 GLU A CA 1
ATOM 1070 C C . GLU A 1 140 ? 18.917 66.122 76.581 1.00 112.71 258 GLU A C 1
ATOM 1071 O O . GLU A 1 140 ? 18.832 65.297 77.489 1.00 109.69 258 GLU A O 1
ATOM 1077 N N . GLU A 1 141 ? 19.853 66.081 75.633 1.00 113.83 259 GLU A N 1
ATOM 1078 C CA . GLU A 1 141 ? 20.831 64.996 75.537 1.00 109.17 259 GLU A CA 1
ATOM 1079 C C . GLU A 1 141 ? 21.471 64.659 76.887 1.00 127.91 259 GLU A C 1
ATOM 1080 O O . GLU A 1 141 ? 21.812 63.503 77.148 1.00 137.29 259 GLU A O 1
ATOM 1082 N N . GLU A 1 142 ? 21.624 65.667 77.743 1.00 121.57 260 GLU A N 1
ATOM 1083 C CA . GLU A 1 142 ? 22.299 65.484 79.026 1.00 122.47 260 GLU A CA 1
ATOM 1084 C C . GLU A 1 142 ? 21.446 64.732 80.051 1.00 136.02 260 GLU A C 1
ATOM 1085 O O . GLU A 1 142 ? 21.961 63.915 80.811 1.00 145.79 260 GLU A O 1
ATOM 1091 N N . ALA A 1 143 ? 20.148 65.013 80.082 1.00 137.60 261 ALA A N 1
ATOM 1092 C CA . ALA A 1 143 ? 19.254 64.312 80.996 1.00 131.16 261 ALA A CA 1
ATOM 1093 C C . ALA A 1 143 ? 18.827 62.967 80.397 1.00 126.04 261 ALA A C 1
ATOM 1094 O O . ALA A 1 143 ? 18.287 62.101 81.090 1.00 103.56 261 ALA A O 1
ATOM 1096 N N . ARG A 1 144 ? 19.081 62.804 79.103 1.00 124.45 262 ARG A N 1
ATOM 1097 C CA . ARG A 1 144 ? 18.875 61.530 78.436 1.00 133.54 262 ARG A CA 1
ATOM 1098 C C . ARG A 1 144 ? 20.071 60.631 78.719 1.00 136.09 262 ARG A C 1
ATOM 1099 O O . ARG A 1 144 ? 19.912 59.439 78.978 1.00 135.83 262 ARG A O 1
ATOM 1107 N N . LYS A 1 145 ? 21.268 61.213 78.667 1.00 129.46 263 LYS A N 1
ATOM 1108 C CA . LYS A 1 145 ? 22.495 60.494 78.999 1.00 103.10 263 LYS A CA 1
ATOM 1109 C C . LYS A 1 145 ? 22.432 60.020 80.438 1.00 87.84 263 LYS A C 1
ATOM 1110 O O . LYS A 1 145 ? 23.083 59.047 80.816 1.00 112.03 263 LYS A O 1
ATOM 1112 N N . GLN A 1 146 ? 21.632 60.703 81.241 1.00 73.51 264 GLN A N 1
ATOM 1113 C CA . GLN A 1 146 ? 21.552 60.382 82.662 1.00 105.65 264 GLN A CA 1
ATOM 1114 C C . GLN A 1 146 ? 20.446 59.380 82.990 1.00 122.00 264 GLN A C 1
ATOM 1115 O O . GLN A 1 146 ? 20.683 58.393 83.684 1.00 140.26 264 GLN A O 1
ATOM 1121 N N . GLU A 1 147 ? 19.240 59.635 82.495 1.00 126.75 265 GLU A N 1
ATOM 1122 C CA . GLU A 1 147 ? 18.161 58.669 82.620 1.00 122.86 265 GLU A CA 1
ATOM 1123 C C . GLU A 1 147 ? 18.635 57.333 82.051 1.00 125.99 265 GLU A C 1
ATOM 1124 O O . GLU A 1 147 ? 18.073 56.281 82.349 1.00 128.10 265 GLU A O 1
ATOM 1126 N N . LEU A 1 148 ? 19.687 57.388 81.241 1.00 111.60 266 LEU A N 1
ATOM 1127 C CA . LEU A 1 148 ? 20.224 56.201 80.589 1.00 99.04 266 LEU A CA 1
ATOM 1128 C C . LEU A 1 148 ? 21.050 55.353 81.536 1.00 108.27 266 LEU A C 1
ATOM 1129 O O . LEU A 1 148 ? 20.894 54.137 81.569 1.00 124.89 266 LEU A O 1
ATOM 1134 N N . LEU A 1 149 ? 21.945 55.969 82.297 1.00 105.86 267 LEU A N 1
ATOM 1135 C CA . LEU A 1 149 ? 22.785 55.155 83.162 1.00 103.61 267 LEU A CA 1
ATOM 1136 C C . LEU A 1 149 ? 21.977 54.528 84.291 1.00 110.74 267 LEU A C 1
ATOM 1137 O O . LEU A 1 149 ? 22.147 53.346 84.595 1.00 139.64 267 LEU A O 1
ATOM 1142 N N . VAL A 1 150 ? 21.078 55.300 84.889 1.00 82.26 268 VAL A N 1
ATOM 1143 C CA . VAL A 1 150 ? 20.278 54.776 85.994 1.00 107.84 268 VAL A CA 1
ATOM 1144 C C . VAL A 1 150 ? 19.625 53.444 85.638 1.00 110.95 268 VAL A C 1
ATOM 1145 O O . VAL A 1 150 ? 19.608 52.519 86.453 1.00 107.03 268 VAL A O 1
ATOM 1149 N N . GLN A 1 151 ? 19.082 53.357 84.427 1.00 90.44 269 GLN A N 1
ATOM 1150 C CA . GLN A 1 151 ? 18.601 52.092 83.912 1.00 109.72 269 GLN A CA 1
ATOM 1151 C C . GLN A 1 151 ? 19.713 51.092 84.109 1.00 117.54 269 GLN A C 1
ATOM 1152 O O . GLN A 1 151 ? 19.608 50.183 84.926 1.00 142.90 269 GLN A O 1
ATOM 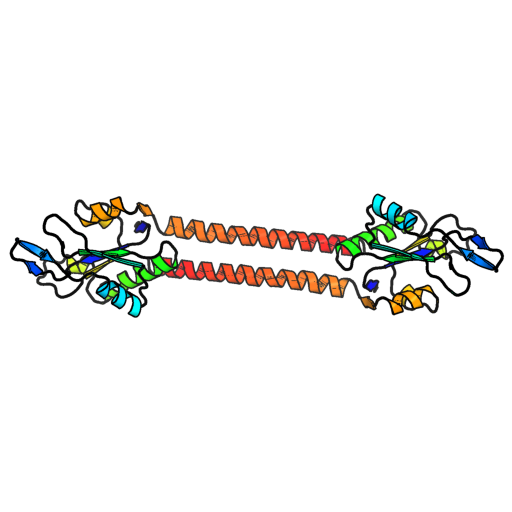1158 N N . ASN A 1 152 ? 20.792 51.281 83.362 1.00 88.56 270 ASN A N 1
ATOM 1159 C CA . ASN A 1 152 ? 21.918 50.364 83.404 1.00 101.30 270 ASN A CA 1
ATOM 1160 C C . ASN A 1 152 ? 22.371 49.979 84.813 1.00 117.53 270 ASN A C 1
ATOM 1161 O O . ASN A 1 152 ? 22.846 48.862 85.037 1.00 125.26 270 ASN A O 1
ATOM 1166 N N . LEU A 1 153 ? 22.214 50.891 85.764 1.00 100.10 271 LEU A N 1
ATOM 1167 C CA . LEU A 1 153 ? 22.528 50.566 87.144 1.00 92.24 271 LEU A CA 1
ATOM 1168 C C . LEU A 1 153 ? 21.436 49.672 87.727 1.00 110.48 271 LEU A C 1
ATOM 1169 O O . LEU A 1 153 ? 21.705 48.588 88.247 1.00 120.73 271 LEU A O 1
ATOM 1174 N N . ARG A 1 154 ? 20.201 50.149 87.642 1.00 111.95 272 ARG A N 1
ATOM 1175 C CA . ARG A 1 154 ? 19.043 49.394 88.087 1.00 110.57 272 ARG A CA 1
ATOM 1176 C C . ARG A 1 154 ? 19.063 48.008 87.457 1.00 106.01 272 ARG A C 1
ATOM 1177 O O . ARG A 1 154 ? 18.725 47.014 88.099 1.00 103.18 272 ARG A O 1
ATOM 1185 N N . GLN A 1 155 ? 19.474 47.960 86.194 1.00 87.73 273 GLN A N 1
ATOM 1186 C CA . GLN A 1 155 ? 19.628 46.715 85.459 1.00 97.30 273 GLN A CA 1
ATOM 1187 C C . GLN A 1 155 ? 20.569 45.803 86.232 1.00 109.37 273 GLN A C 1
ATOM 1188 O O . GLN A 1 155 ? 20.246 44.646 86.514 1.00 109.74 273 GLN A O 1
ATOM 1194 N N . LEU A 1 156 ? 21.731 46.345 86.584 1.00 105.70 274 LEU A N 1
ATOM 1195 C CA . LEU A 1 156 ? 22.756 45.580 87.276 1.00 104.31 274 LEU A CA 1
ATOM 1196 C C . LEU A 1 156 ? 22.263 45.128 88.642 1.00 103.46 274 LEU A C 1
ATOM 1197 O O . LEU A 1 156 ? 22.556 44.016 89.080 1.00 107.07 274 LEU A O 1
ATOM 1202 N N . VAL A 1 157 ? 21.511 45.986 89.319 1.00 91.37 275 VAL A N 1
ATOM 1203 C CA . VAL A 1 157 ? 20.892 45.586 90.573 1.00 93.16 275 VAL A CA 1
ATOM 1204 C C . VAL A 1 157 ? 19.809 44.543 90.311 1.00 104.59 275 VAL A C 1
ATOM 1205 O O . VAL A 1 157 ? 19.814 43.466 90.906 1.00 98.35 275 VAL A O 1
ATOM 1209 N N . GLU A 1 158 ? 18.881 44.87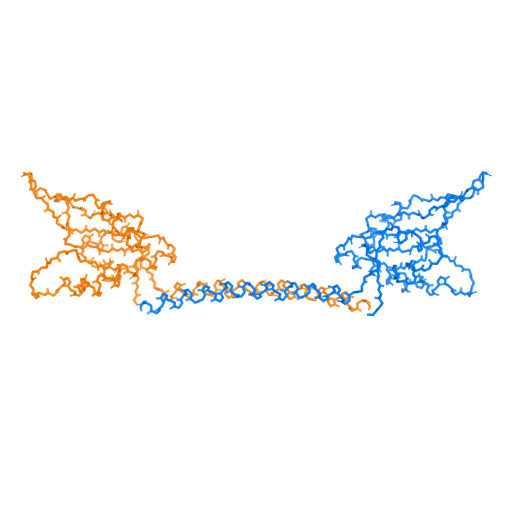0 89.415 1.00 114.04 276 GLU A N 1
ATOM 1210 C CA . GLU A 1 158 ? 17.850 43.926 89.007 1.00 104.22 276 GLU A CA 1
ATOM 1211 C C . GLU A 1 158 ? 18.472 42.547 88.853 1.00 96.96 276 GLU A C 1
ATOM 1212 O O . GLU A 1 158 ? 17.920 41.559 89.334 1.00 93.14 276 GLU A O 1
ATOM 1214 N N . GLU A 1 159 ? 19.628 42.492 88.188 1.00 99.05 277 GLU A N 1
ATOM 1215 C CA . GLU A 1 159 ? 20.369 41.241 88.003 1.00 88.94 277 GLU A CA 1
ATOM 1216 C C . GLU A 1 159 ? 20.727 40.612 89.339 1.00 96.59 277 GLU A C 1
ATOM 1217 O O . GLU A 1 159 ? 20.391 39.467 89.592 1.00 103.79 277 GLU A O 1
ATOM 1223 N N . LYS A 1 160 ? 21.413 41.359 90.196 1.00 104.93 278 LYS A N 1
ATOM 1224 C CA . LYS A 1 160 ? 21.823 40.822 91.488 1.00 96.63 278 LYS A CA 1
ATOM 1225 C C . LYS A 1 160 ? 20.630 40.317 92.298 1.00 101.06 278 LYS A C 1
ATOM 1226 O O . LYS A 1 160 ? 20.735 39.319 93.014 1.00 106.72 278 LYS A O 1
ATOM 1232 N N . LYS A 1 161 ? 19.496 41.003 92.189 1.00 94.18 279 LYS A N 1
ATOM 1233 C CA . LYS A 1 161 ? 18.273 40.518 92.822 1.00 112.53 279 LYS A CA 1
ATOM 1234 C C . LYS A 1 161 ? 17.900 39.119 92.322 1.00 108.34 279 LYS A C 1
ATOM 1235 O O . LYS A 1 161 ? 17.589 38.233 93.115 1.00 109.78 279 LYS A O 1
ATOM 1241 N N . LYS A 1 162 ? 17.924 38.931 91.007 1.00 97.17 280 LYS A N 1
ATOM 1242 C CA . LYS A 1 162 ? 17.623 37.629 90.414 1.00 109.58 280 LYS A CA 1
ATOM 1243 C C . LYS A 1 162 ? 18.613 36.591 90.921 1.00 106.88 280 LYS A C 1
ATOM 1244 O O . LYS A 1 162 ? 18.232 35.466 91.227 1.00 119.96 280 LYS A O 1
ATOM 1246 N N . ASP A 1 163 ? 19.883 36.976 91.009 1.00 100.28 281 ASP A N 1
ATOM 1247 C CA . ASP A 1 163 ? 20.919 36.087 91.512 1.00 88.06 281 ASP A CA 1
ATOM 1248 C C . ASP A 1 163 ? 20.580 35.659 92.937 1.00 88.12 281 ASP A C 1
ATOM 1249 O O . ASP A 1 163 ? 20.960 34.579 93.384 1.00 96.28 281 ASP A O 1
ATOM 1254 N N . MET A 1 164 ? 19.837 36.500 93.639 1.00 98.62 282 MET A N 1
ATOM 1255 C CA . MET A 1 164 ? 19.534 36.246 95.039 1.00 108.62 282 MET A CA 1
ATOM 1256 C C . MET A 1 164 ? 18.297 35.370 95.215 1.00 103.46 282 MET A C 1
ATOM 1257 O O . MET A 1 164 ? 18.179 34.645 96.199 1.00 109.89 282 MET A O 1
ATOM 1262 N N . LYS A 1 165 ? 17.372 35.447 94.264 1.00 104.18 283 LYS A N 1
ATOM 1263 C CA . LYS A 1 165 ? 16.195 34.591 94.286 1.00 101.60 283 LYS A CA 1
ATOM 1264 C C . LYS A 1 165 ? 16.589 33.173 93.886 1.00 106.57 283 LYS A C 1
ATOM 1265 O O . LYS A 1 165 ? 16.012 32.205 94.380 1.00 109.28 283 LYS A O 1
ATOM 1271 N N . GLU A 1 166 ? 17.571 33.061 92.987 1.00 96.91 284 GLU A N 1
ATOM 1272 C CA . GLU A 1 166 ? 18.157 31.770 92.619 1.00 101.17 284 GLU A CA 1
ATOM 1273 C C . GLU A 1 166 ? 18.507 30.979 93.883 1.00 113.67 284 GLU A C 1
ATOM 1274 O O . GLU A 1 166 ? 17.990 29.881 94.118 1.00 110.07 284 GLU A O 1
ATOM 1280 N N . ILE A 1 167 ? 19.382 31.557 94.700 1.00 111.93 285 ILE A N 1
ATOM 1281 C CA . ILE A 1 167 ? 19.847 30.918 95.923 1.00 115.65 285 ILE A CA 1
ATOM 1282 C C . ILE A 1 167 ? 18.680 30.546 96.843 1.00 126.89 285 ILE A C 1
ATOM 1283 O O . ILE A 1 167 ? 18.586 29.415 97.322 1.00 118.69 285 ILE A O 1
ATOM 1288 N N . GLU A 1 168 ? 17.793 31.504 97.093 1.00 124.80 286 GLU A N 1
ATOM 1289 C CA . GLU A 1 168 ? 16.619 31.245 97.918 1.00 109.42 286 GLU A CA 1
ATOM 1290 C C . GLU A 1 168 ? 15.802 30.074 97.361 1.00 115.92 286 GLU A C 1
ATOM 1291 O O . GLU A 1 168 ? 15.314 29.242 98.121 1.00 126.30 286 GLU A O 1
ATOM 1293 N N . GLU A 1 169 ? 15.669 30.006 96.035 1.00 106.54 287 GLU A N 1
ATOM 1294 C CA . GLU A 1 169 ? 14.889 28.948 95.397 1.00 100.05 287 GLU A CA 1
ATOM 1295 C C . GLU A 1 169 ? 15.524 27.581 95.604 1.00 100.95 287 GLU A C 1
ATOM 1296 O O . GLU A 1 169 ? 14.818 26.581 95.760 1.00 109.77 287 GLU A O 1
ATOM 1302 N N . LEU A 1 170 ? 16.854 27.545 95.610 1.00 89.73 288 LEU A N 1
ATOM 1303 C CA . LEU A 1 170 ? 17.584 26.329 95.962 1.00 102.51 288 LEU A CA 1
ATOM 1304 C C . LEU A 1 170 ? 17.441 25.993 97.461 1.00 116.76 288 LEU A C 1
ATOM 1305 O O . LEU A 1 170 ? 17.063 24.876 97.823 1.00 140.09 288 LEU A O 1
ATOM 1310 N N . CYS A 1 171 ? 17.730 26.974 98.315 1.00 97.36 289 CYS A N 1
ATOM 1311 C CA . CYS A 1 171 ? 17.670 26.834 99.773 1.00 106.79 289 CYS A CA 1
ATOM 1312 C C . CYS A 1 171 ? 16.398 26.131 100.270 1.00 98.54 289 CYS A C 1
ATOM 1313 O O . CYS A 1 171 ? 15.360 26.151 99.602 1.00 98.96 289 CYS A O 1
ATOM 1315 N N . GLU B 1 7 ? 16.655 27.711 108.670 1.00 140.09 125 GLU C N 1
ATOM 1316 C CA . GLU B 1 7 ? 17.832 26.990 109.144 1.00 138.86 125 GLU C CA 1
ATOM 1317 C C . GLU B 1 7 ? 19.103 27.802 108.908 1.00 129.03 125 GLU C C 1
ATOM 1318 O O . GLU B 1 7 ? 19.198 28.551 107.931 1.00 130.50 125 GLU C O 1
ATOM 1324 N N . LYS B 1 8 ? 20.077 27.643 109.805 1.00 101.36 126 LYS C N 1
ATOM 1325 C CA . LYS B 1 8 ? 21.355 28.342 109.695 1.00 87.17 126 LYS C CA 1
ATOM 1326 C C . LYS B 1 8 ? 22.407 27.518 108.960 1.00 84.25 126 LYS C C 1
ATOM 1327 O O . LYS B 1 8 ? 22.202 26.340 108.692 1.00 100.03 126 LYS C O 1
ATOM 1333 N N . LEU B 1 9 ? 23.524 28.149 108.611 1.00 85.42 127 LEU C N 1
ATOM 1334 C CA . LEU B 1 9 ? 24.623 27.447 107.945 1.00 77.15 127 LEU C CA 1
ATOM 1335 C C . LEU B 1 9 ? 25.959 27.950 108.447 1.00 75.78 127 LEU C C 1
ATOM 1336 O O . LEU B 1 9 ? 26.030 28.924 109.191 1.00 72.33 127 LEU C O 1
ATOM 1341 N N . VAL B 1 10 ? 27.025 27.283 108.039 1.00 68.56 128 VAL C N 1
ATOM 1342 C CA . VAL B 1 10 ? 28.321 27.578 108.616 1.00 65.56 128 VAL C CA 1
ATOM 1343 C C . VAL B 1 10 ? 29.037 28.543 107.722 1.00 65.15 128 VAL C C 1
ATOM 1344 O O . VAL B 1 10 ? 29.276 28.254 106.552 1.00 70.06 128 VAL C O 1
ATOM 1348 N N . TYR B 1 11 ? 29.365 29.706 108.267 1.00 68.84 129 TYR C N 1
ATOM 1349 C CA . TYR B 1 11 ? 30.135 30.680 107.516 1.00 60.05 129 TYR C CA 1
ATOM 1350 C C . TYR B 1 11 ? 31.557 30.734 108.033 1.00 76.87 129 TYR C C 1
ATOM 1351 O O . TYR B 1 11 ? 31.771 30.885 109.233 1.00 96.64 129 TYR C O 1
ATOM 1360 N N . PRO B 1 12 ? 32.542 30.610 107.134 1.00 77.98 130 PRO C N 1
ATOM 1361 C CA . PRO B 1 12 ? 32.418 30.411 105.690 1.00 74.12 130 PRO C CA 1
ATOM 1362 C C . PRO B 1 12 ? 31.811 29.060 105.354 1.00 67.63 130 PRO C C 1
ATOM 1363 O O . PRO B 1 12 ? 32.019 28.109 106.092 1.00 75.38 130 PRO C O 1
ATOM 1367 N N . TRP B 1 13 ? 31.078 28.998 104.247 1.00 68.29 131 TRP C N 1
ATOM 1368 C CA . TRP B 1 13 ? 30.371 27.793 103.823 1.00 80.75 131 TRP C CA 1
ATOM 1369 C C . TRP B 1 13 ? 31.271 26.576 103.815 1.00 68.04 131 TRP C C 1
ATOM 1370 O O . TRP B 1 13 ? 32.403 26.629 103.336 1.00 74.63 131 TRP C O 1
ATOM 1381 N N . LYS B 1 14 ? 30.768 25.468 104.334 1.00 55.83 132 LYS C N 1
ATOM 1382 C CA . LYS B 1 14 ? 31.582 24.262 104.357 1.00 62.54 132 LYS C CA 1
ATOM 1383 C C . LYS B 1 14 ? 30.796 23.049 103.911 1.00 55.82 132 LYS C C 1
ATOM 1384 O O . LYS B 1 14 ? 29.575 22.991 104.053 1.00 72.64 132 LYS C O 1
ATOM 1390 N N . GLY B 1 15 ? 31.514 22.079 103.373 1.00 52.37 133 GLY C N 1
ATOM 1391 C CA . GLY B 1 15 ? 30.911 20.821 102.987 1.00 51.88 133 GLY C CA 1
ATOM 1392 C C . GLY B 1 15 ? 31.477 19.704 103.811 1.00 52.77 133 GLY C C 1
ATOM 1393 O O . GLY B 1 15 ? 32.655 19.712 104.165 1.00 60.43 133 GLY C O 1
ATOM 1394 N N . ILE B 1 16 ? 30.620 18.747 104.128 1.00 57.41 134 ILE C N 1
ATOM 1395 C CA . ILE B 1 16 ? 31.004 17.582 104.919 1.00 40.97 134 ILE C CA 1
ATOM 1396 C C . ILE B 1 16 ? 30.930 16.365 104.035 1.00 51.29 134 ILE C C 1
ATOM 1397 O O . ILE B 1 16 ? 29.897 16.100 103.414 1.00 69.08 134 ILE C O 1
ATOM 1402 N N . VAL B 1 17 ? 32.019 15.619 103.931 1.00 49.04 135 VAL C N 1
ATOM 1403 C CA . VAL B 1 17 ? 31.890 14.322 103.281 1.00 52.27 135 VAL C CA 1
ATOM 1404 C C . VAL B 1 17 ? 32.445 13.192 104.144 1.00 67.91 135 VAL C C 1
ATOM 1405 O O . VAL B 1 17 ? 33.476 13.338 104.813 1.00 65.08 135 VAL C O 1
ATOM 1409 N N . VAL B 1 18 ? 31.723 12.074 104.133 1.00 54.42 136 VAL C N 1
ATOM 1410 C CA . VAL B 1 18 ? 32.023 10.962 105.015 1.00 54.19 136 VAL C CA 1
ATOM 1411 C C . VAL B 1 18 ? 32.108 9.696 104.214 1.00 56.71 136 VAL C C 1
ATOM 1412 O O . VAL B 1 18 ? 31.712 9.648 103.051 1.00 67.88 136 VAL C O 1
ATOM 1416 N N . ASN B 1 19 ? 32.614 8.662 104.863 1.00 61.44 137 ASN C N 1
ATOM 1417 C CA . ASN B 1 19 ? 32.727 7.365 104.245 1.00 47.77 137 ASN C CA 1
ATOM 1418 C C . ASN B 1 19 ? 33.925 7.294 103.305 1.00 54.48 137 ASN C C 1
ATOM 1419 O O . ASN B 1 19 ? 34.000 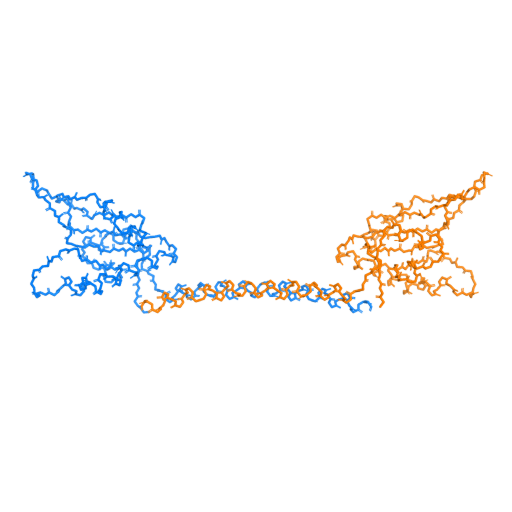6.434 102.444 1.00 41.79 137 ASN C O 1
ATOM 1424 N N . ILE B 1 20 ? 34.882 8.191 103.501 1.00 52.12 138 ILE C N 1
ATOM 1425 C CA . ILE B 1 20 ? 36.143 8.068 102.797 1.00 59.96 138 ILE C CA 1
ATOM 1426 C C . ILE B 1 20 ? 36.821 6.741 103.176 1.00 40.46 138 ILE C C 1
ATOM 1427 O O . ILE B 1 20 ? 36.900 6.392 104.333 1.00 55.74 138 ILE C O 1
ATOM 1432 N N . PRO B 1 21 ? 37.294 5.993 102.184 1.00 56.36 139 PRO C N 1
ATOM 1433 C CA . PRO B 1 21 ? 38.008 4.742 102.422 1.00 54.95 139 PRO C CA 1
ATOM 1434 C C . PRO B 1 21 ? 39.355 4.994 103.062 1.00 49.45 139 PRO C C 1
ATOM 1435 O O . PRO B 1 21 ? 40.107 5.825 102.580 1.00 46.40 139 PRO C O 1
ATOM 1439 N N . THR B 1 22 ? 39.665 4.251 104.114 1.00 47.06 140 THR C N 1
ATOM 1440 C CA . THR B 1 22 ? 40.945 4.377 104.796 1.00 42.77 140 THR C CA 1
ATOM 1441 C C . THR B 1 22 ? 41.634 3.025 104.900 1.00 52.01 140 THR C C 1
ATOM 1442 O O . THR B 1 22 ? 41.019 1.974 104.714 1.00 37.77 140 THR C O 1
ATOM 1446 N N . THR B 1 23 ? 42.913 3.078 105.233 1.00 46.25 141 THR C N 1
ATOM 1447 C CA . THR B 1 23 ? 43.776 1.921 105.246 1.00 35.70 141 THR C CA 1
ATOM 1448 C C . THR B 1 23 ? 44.552 1.849 106.591 1.00 65.53 141 THR C C 1
ATOM 1449 O O . THR B 1 23 ? 45.131 2.837 107.043 1.00 71.20 141 THR C O 1
ATOM 1453 N N . LYS B 1 24 ? 44.529 0.700 107.259 1.00 60.32 142 LYS C N 1
ATOM 1454 C CA . LYS B 1 24 ? 45.207 0.569 108.570 1.00 53.44 142 LYS C CA 1
ATOM 1455 C C . LYS B 1 24 ? 46.633 0.007 108.505 1.00 45.21 142 LYS C C 1
ATOM 1456 O O . LYS B 1 24 ? 46.853 -1.132 108.061 1.00 62.59 142 LYS C O 1
ATOM 1462 N N . ALA B 1 25 ? 47.584 0.824 108.952 1.00 48.06 143 ALA C N 1
ATOM 1463 C CA . ALA B 1 25 ? 49.015 0.526 108.882 1.00 57.37 143 ALA C CA 1
ATOM 1464 C C . ALA B 1 25 ? 49.404 -0.353 110.044 1.00 57.13 143 ALA C C 1
ATOM 1465 O O . ALA B 1 25 ? 48.595 -0.566 110.937 1.00 56.03 143 ALA C O 1
ATOM 1467 N N . GLN B 1 26 ? 50.644 -0.846 110.048 1.00 71.00 144 GLN C N 1
ATOM 1468 C CA . GLN B 1 26 ? 51.109 -1.748 111.113 1.00 81.33 144 GLN C CA 1
ATOM 1469 C C . GLN B 1 26 ? 50.847 -1.150 112.476 1.00 87.34 144 GLN C C 1
ATOM 1470 O O . GLN B 1 26 ? 50.343 -1.828 113.366 1.00 94.50 144 GLN C O 1
ATOM 1476 N N . ASP B 1 27 ? 51.184 0.125 112.638 1.00 85.91 145 ASP C N 1
ATOM 1477 C CA . ASP B 1 27 ? 51.068 0.773 113.944 1.00 81.71 145 ASP C CA 1
ATOM 1478 C C . ASP B 1 27 ? 49.625 1.008 114.389 1.00 76.78 145 ASP C C 1
ATOM 1479 O O . ASP B 1 27 ? 49.392 1.546 115.466 1.00 54.87 145 ASP C O 1
ATOM 1484 N N . GLY B 1 28 ? 48.658 0.613 113.567 1.00 62.71 146 GLY C N 1
ATOM 1485 C CA . GLY B 1 28 ? 47.267 0.725 113.970 1.00 52.23 146 GLY C CA 1
ATOM 1486 C C . GLY B 1 28 ? 46.606 2.054 113.635 1.00 65.57 146 GLY C C 1
ATOM 1487 O O . GLY B 1 28 ? 45.447 2.289 113.982 1.00 58.95 146 GLY C O 1
ATOM 1488 N N . ARG B 1 29 ? 47.339 2.933 112.960 1.00 51.66 147 ARG C N 1
ATOM 1489 C CA . ARG B 1 29 ? 46.758 4.164 112.445 1.00 70.23 147 ARG C CA 1
ATOM 1490 C C . ARG B 1 29 ? 46.188 3.998 111.024 1.00 70.09 147 ARG C C 1
ATOM 1491 O O . ARG B 1 29 ? 46.762 3.288 110.187 1.00 94.12 147 ARG C O 1
ATOM 1499 N N . SER B 1 30 ? 45.052 4.649 110.772 1.00 43.39 148 SER C N 1
ATOM 1500 C CA . SER B 1 30 ? 44.453 4.708 109.438 1.00 66.25 148 SER C CA 1
ATOM 1501 C C . SER B 1 30 ? 45.060 5.826 108.596 1.00 60.55 148 SER C C 1
ATOM 1502 O O . SER B 1 30 ? 45.430 6.861 109.136 1.00 57.73 148 SER C O 1
ATOM 1505 N N . ALA B 1 31 ? 45.150 5.608 107.285 1.00 54.75 149 ALA C N 1
ATOM 1506 C CA . ALA B 1 31 ? 45.563 6.651 106.345 1.00 57.58 149 ALA C CA 1
ATOM 1507 C C . ALA B 1 31 ? 44.620 6.722 105.144 1.00 55.20 149 ALA C C 1
ATOM 1508 O O . ALA B 1 31 ? 43.706 5.907 105.028 1.00 60.07 149 ALA C O 1
ATOM 1510 N N . GLY B 1 32 ? 44.833 7.707 104.269 1.00 62.45 150 GLY C N 1
ATOM 1511 C CA . GLY B 1 32 ? 43.984 7.904 103.103 1.00 78.46 150 GLY C CA 1
ATOM 1512 C C . GLY B 1 32 ? 44.531 8.885 102.076 1.00 85.67 150 GLY C C 1
ATOM 1513 O O . GLY B 1 32 ? 45.646 9.411 102.201 1.00 70.94 150 GLY C O 1
ATOM 1514 N N . GLU B 1 33 ? 43.743 9.138 101.042 1.00 71.53 151 GLU C N 1
ATOM 1515 C CA . GLU B 1 33 ? 44.172 10.066 100.023 1.00 75.56 151 GLU C CA 1
ATOM 1516 C C . GLU B 1 33 ? 44.282 11.459 100.619 1.00 83.03 151 GLU C C 1
ATOM 1517 O O . GLU B 1 33 ? 43.665 11.746 101.649 1.00 55.55 151 GLU C O 1
ATOM 1523 N N . SER B 1 34 ? 45.065 12.311 99.958 1.00 83.37 152 SER C N 1
ATOM 1524 C CA . SER B 1 34 ? 45.304 13.673 100.416 1.00 77.27 152 SER C CA 1
ATOM 1525 C C . SER B 1 34 ? 44.028 14.486 100.366 1.00 75.65 152 SER C C 1
ATOM 1526 O O . SER B 1 34 ? 43.879 15.458 101.095 1.00 83.14 152 SER C O 1
ATOM 1529 N N . GLY B 1 35 ? 43.102 14.082 99.508 1.00 88.35 153 GLY C N 1
ATOM 1530 C CA . GLY B 1 35 ? 41.879 14.836 99.331 1.00 108.75 153 GLY C CA 1
ATOM 1531 C C . GLY B 1 35 ? 42.031 15.926 98.288 1.00 101.06 153 GLY C C 1
ATOM 1532 O O . GLY B 1 35 ? 41.045 16.518 97.850 1.00 82.46 153 GLY C O 1
ATOM 1533 N N . SER B 1 36 ? 43.267 16.203 97.886 1.00 93.18 154 SER C N 1
ATOM 1534 C CA . SER B 1 36 ? 43.483 17.127 96.783 1.00 102.11 154 SER C CA 1
ATOM 1535 C C . SER B 1 36 ? 43.024 16.420 95.518 1.00 91.06 154 SER C C 1
ATOM 1536 O O . SER B 1 36 ? 42.650 17.054 94.525 1.00 86.45 154 SER C O 1
ATOM 1539 N N . LYS B 1 37 ? 43.042 15.093 95.567 1.00 84.51 155 LYS C N 1
ATOM 1540 C CA . LYS B 1 37 ? 42.473 14.297 94.489 1.00 93.34 155 LYS C CA 1
ATOM 1541 C C . LYS B 1 37 ? 40.968 14.540 94.445 1.00 90.19 155 LYS C C 1
ATOM 1542 O O . LYS B 1 37 ? 40.380 14.698 93.377 1.00 68.88 155 LYS C O 1
ATOM 1544 N N . LEU B 1 38 ? 40.346 14.589 95.617 1.00 95.60 156 LEU C N 1
ATOM 1545 C CA . LEU B 1 38 ? 38.913 14.857 95.692 1.00 83.58 156 LEU C CA 1
ATOM 1546 C C . LEU B 1 38 ? 38.578 16.322 95.353 1.00 89.30 156 LEU C C 1
ATOM 1547 O O . LEU B 1 38 ? 37.570 16.591 94.686 1.00 74.49 156 LEU C O 1
ATOM 1552 N N . ARG B 1 39 ? 39.415 17.256 95.822 1.00 69.12 157 ARG C N 1
ATOM 1553 C CA . ARG B 1 39 ? 39.303 18.655 95.427 1.00 59.33 157 ARG C CA 1
ATOM 1554 C C . ARG B 1 39 ? 39.227 18.734 93.896 1.00 80.71 157 ARG C C 1
ATOM 1555 O O . ARG B 1 39 ? 38.262 19.251 93.333 1.00 72.41 157 ARG C O 1
ATOM 1563 N N . ASP B 1 40 ? 40.236 18.197 93.220 1.00 75.21 158 ASP C N 1
ATOM 1564 C CA . ASP B 1 40 ? 40.263 18.243 91.761 1.00 83.38 158 ASP C CA 1
ATOM 1565 C C . ASP B 1 40 ? 38.972 17.744 91.126 1.00 86.22 158 ASP C C 1
ATOM 1566 O O . ASP B 1 40 ? 38.454 18.364 90.196 1.00 88.58 158 ASP C O 1
ATOM 1571 N N . GLU B 1 41 ? 38.456 16.618 91.609 1.00 73.44 159 GLU C N 1
ATOM 1572 C CA . GLU B 1 41 ? 37.236 16.074 91.024 1.00 71.04 159 GLU C CA 1
ATOM 1573 C C . GLU B 1 41 ? 36.119 17.094 91.152 1.00 71.12 159 GLU C C 1
ATOM 1574 O O . GLU B 1 41 ? 35.433 17.403 90.174 1.00 57.74 159 GLU C O 1
ATOM 1580 N N . TYR B 1 42 ? 35.950 17.619 92.363 1.00 57.11 160 TYR C N 1
ATOM 1581 C CA . TYR B 1 42 ? 34.918 18.606 92.617 1.00 53.45 160 TYR C CA 1
ATOM 1582 C C . TYR B 1 42 ? 35.123 19.832 91.724 1.00 67.79 160 TYR C C 1
ATOM 1583 O O . TYR B 1 42 ? 34.167 20.500 91.327 1.00 53.98 160 TYR C O 1
ATOM 1592 N N . ILE B 1 43 ? 36.373 20.135 91.406 1.00 59.59 161 ILE C N 1
ATOM 1593 C CA . ILE B 1 43 ? 36.633 21.303 90.596 1.00 73.61 161 ILE C CA 1
ATOM 1594 C C . ILE B 1 43 ? 36.134 21.053 89.186 1.00 76.03 161 ILE C C 1
ATOM 1595 O O . ILE B 1 43 ? 35.348 21.827 88.655 1.00 71.79 161 ILE C O 1
ATOM 1600 N N . LEU B 1 44 ? 36.589 19.956 88.595 1.00 68.77 162 LEU C N 1
ATOM 1601 C CA . LEU B 1 44 ? 36.080 19.494 87.313 1.00 66.72 162 LEU C CA 1
ATOM 1602 C C . LEU B 1 44 ? 34.556 19.404 87.263 1.00 79.63 162 LEU C C 1
ATOM 1603 O O . LEU B 1 44 ? 33.968 19.425 86.184 1.00 86.00 162 LEU C O 1
ATOM 1608 N N . ARG B 1 45 ? 33.919 19.270 88.419 1.00 78.59 163 ARG C N 1
ATOM 1609 C CA . ARG B 1 45 ? 32.471 19.089 88.460 1.00 66.64 163 ARG C CA 1
ATOM 1610 C C . ARG B 1 45 ? 31.763 20.433 88.460 1.00 65.32 163 ARG C C 1
ATOM 1611 O O . ARG B 1 45 ? 30.532 20.513 88.351 1.00 56.59 163 ARG C O 1
ATOM 1619 N N . GLY B 1 46 ? 32.556 21.488 88.569 1.00 52.02 164 GLY C N 1
ATOM 1620 C CA . GLY B 1 46 ? 32.021 22.828 88.683 1.00 59.53 164 GLY C CA 1
ATOM 1621 C C . GLY B 1 46 ? 31.846 23.309 90.109 1.00 73.65 164 GLY C C 1
ATOM 1622 O O . GLY B 1 46 ? 31.425 24.447 90.326 1.00 71.11 164 GLY C O 1
ATOM 1623 N N . PHE B 1 47 ? 32.165 22.453 91.080 1.00 83.07 165 PHE C N 1
ATOM 1624 C CA . PHE B 1 47 ? 31.940 22.776 92.496 1.00 81.12 165 PHE C CA 1
ATOM 1625 C C . PHE B 1 47 ? 32.925 23.788 93.064 1.00 69.55 165 PHE C C 1
ATOM 1626 O O . PHE B 1 47 ? 32.692 24.321 94.133 1.00 53.64 165 PHE C O 1
ATOM 1634 N N . ASN B 1 48 ? 34.022 24.024 92.345 1.00 78.57 166 ASN C N 1
ATOM 1635 C CA . ASN B 1 48 ? 35.010 25.053 92.683 1.00 72.57 166 ASN C CA 1
ATOM 1636 C C . ASN B 1 48 ? 35.227 25.306 94.175 1.00 82.10 166 ASN C C 1
ATOM 1637 O O . ASN B 1 48 ? 34.975 26.412 94.665 1.00 88.40 166 ASN C O 1
ATOM 1642 N N . PRO B 1 49 ? 35.702 24.280 94.902 1.00 72.29 167 PRO C N 1
ATOM 1643 C CA . PRO B 1 49 ? 36.089 24.409 96.307 1.00 71.05 167 PRO C CA 1
ATOM 1644 C C . PRO B 1 49 ? 37.530 24.883 96.393 1.00 70.79 167 PRO C C 1
ATOM 1645 O O . PRO B 1 49 ? 38.318 24.678 95.464 1.00 72.81 167 PRO C O 1
ATOM 1649 N N . THR B 1 50 ? 37.871 25.514 97.505 1.00 61.10 168 THR C N 1
ATOM 1650 C CA . THR B 1 50 ? 39.203 26.047 97.692 1.00 65.07 168 THR C CA 1
ATOM 1651 C C . THR B 1 50 ? 40.090 24.969 98.278 1.00 72.40 168 THR C C 1
ATOM 1652 O O . THR B 1 50 ? 41.272 24.878 97.959 1.00 83.25 168 THR C O 1
ATOM 1656 N N . ARG B 1 51 ? 39.507 24.141 99.133 1.00 76.35 169 ARG C N 1
ATOM 1657 C CA . ARG B 1 51 ? 40.293 23.228 99.940 1.00 80.82 169 ARG C CA 1
ATOM 1658 C C . ARG B 1 51 ? 39.447 22.011 100.287 1.00 74.71 169 ARG C C 1
ATOM 1659 O O . ARG B 1 51 ? 38.247 22.136 100.548 1.00 69.77 169 ARG C O 1
ATOM 1667 N N . VAL B 1 52 ? 40.059 20.830 100.250 1.00 67.16 170 VAL C N 1
ATOM 1668 C CA . VAL B 1 52 ? 39.464 19.643 100.884 1.00 72.89 170 VAL C CA 1
ATOM 1669 C C . VAL B 1 52 ? 40.402 18.999 101.920 1.00 69.73 170 VAL C C 1
ATOM 1670 O O . VAL B 1 52 ? 41.408 18.382 101.556 1.00 74.81 170 VAL C O 1
ATOM 1674 N N . ARG B 1 53 ? 40.088 19.156 103.205 1.00 56.59 171 ARG C N 1
ATOM 1675 C CA . ARG B 1 53 ? 40.914 18.533 104.253 1.00 68.75 171 ARG C CA 1
ATOM 1676 C C . ARG B 1 53 ? 40.199 17.466 105.079 1.00 55.79 171 ARG C C 1
ATOM 1677 O O . ARG B 1 53 ? 39.137 17.708 105.634 1.00 58.42 171 ARG C O 1
ATOM 1685 N N . PRO B 1 54 ? 40.771 16.258 105.121 1.00 67.41 172 PRO C N 1
ATOM 1686 C CA . PRO B 1 54 ? 40.206 15.177 105.932 1.00 71.67 172 PRO C CA 1
ATOM 1687 C C . PRO B 1 54 ? 40.359 15.508 107.399 1.00 72.65 172 PRO C C 1
ATOM 1688 O O . PRO B 1 54 ? 41.338 16.159 107.751 1.00 57.95 172 PRO C O 1
ATOM 1692 N N . LEU B 1 55 ? 39.416 15.081 108.229 1.00 70.39 173 LEU C N 1
ATOM 1693 C CA . LEU B 1 55 ? 39.537 15.299 109.657 1.00 69.30 173 LEU C CA 1
ATOM 1694 C C . LEU B 1 55 ? 40.408 14.193 110.242 1.00 64.77 173 LEU C C 1
ATOM 1695 O O . LEU B 1 55 ? 40.169 13.020 110.004 1.00 59.64 173 LEU C O 1
ATOM 1700 N N . TRP B 1 56 ? 41.436 14.567 110.986 1.00 63.26 174 TRP C N 1
ATOM 1701 C CA . TRP B 1 56 ? 42.253 13.577 111.683 1.00 72.22 174 TRP C CA 1
ATOM 1702 C C . TRP B 1 56 ? 42.018 13.559 113.207 1.00 71.74 174 TRP C C 1
ATOM 1703 O O . TRP B 1 56 ? 41.443 14.501 113.766 1.00 67.46 174 TRP C O 1
ATOM 1714 N N . ASN B 1 57 ? 42.444 12.465 113.847 1.00 72.58 175 ASN C N 1
ATOM 1715 C CA . ASN B 1 57 ? 42.421 12.277 115.319 1.00 69.23 175 ASN C CA 1
ATOM 1716 C C . ASN B 1 57 ? 43.713 11.535 115.668 1.00 72.01 175 ASN C C 1
ATOM 1717 O O . ASN B 1 57 ? 44.672 11.551 114.892 1.00 72.25 175 ASN C O 1
ATOM 1722 N N . TYR B 1 58 ? 43.779 10.879 116.811 1.00 70.54 176 TYR C N 1
ATOM 1723 C CA . TYR B 1 58 ? 45.040 10.194 117.125 1.00 84.90 176 TYR C CA 1
ATOM 1724 C C . TYR B 1 58 ? 45.110 8.784 116.455 1.00 65.04 176 TYR C C 1
ATOM 1725 O O . TYR B 1 58 ? 46.158 8.144 116.484 1.00 55.57 176 TYR C O 1
ATOM 1734 N N . LEU B 1 59 ? 44.030 8.329 115.812 1.00 77.23 177 LEU C N 1
ATOM 1735 C CA . LEU B 1 59 ? 44.124 7.180 114.890 1.00 66.22 177 LEU C CA 1
ATOM 1736 C C . LEU B 1 59 ? 44.594 7.634 113.521 1.00 70.04 177 LEU C C 1
ATOM 1737 O O . LEU B 1 59 ? 45.035 6.823 112.706 1.00 83.37 177 LEU C O 1
ATOM 1742 N N . GLY B 1 60 ? 44.511 8.939 113.278 1.00 60.38 178 GLY C N 1
ATOM 1743 C CA . GLY B 1 60 ? 44.723 9.445 111.945 1.00 66.71 178 GLY C CA 1
ATOM 1744 C C . GLY B 1 60 ? 43.400 9.618 111.219 1.00 65.13 178 GLY C C 1
ATOM 1745 O O . GLY B 1 60 ? 42.439 10.153 111.766 1.00 80.00 178 GLY C O 1
ATOM 1746 N N . HIS B 1 61 ? 43.332 9.137 109.993 1.00 51.21 179 HIS C N 1
ATOM 1747 C CA . HIS B 1 61 ? 42.246 9.547 109.123 1.00 64.54 179 HIS C CA 1
ATOM 1748 C C . HIS B 1 61 ? 40.907 9.014 109.604 1.00 54.72 179 HIS C C 1
ATOM 1749 O O . HIS B 1 61 ? 40.705 7.805 109.620 1.00 53.17 179 HIS C O 1
ATOM 1756 N N . SER B 1 62 ? 39.998 9.919 109.978 1.00 38.89 180 SER C N 1
ATOM 1757 C CA . SER B 1 62 ? 38.679 9.527 110.489 1.00 48.26 180 SER C CA 1
ATOM 1758 C C . SER B 1 62 ? 37.697 9.063 109.422 1.00 55.54 180 SER C C 1
ATOM 1759 O O . SER B 1 62 ? 36.556 8.702 109.720 1.00 50.85 180 SER C O 1
ATOM 1762 N N . GLY B 1 63 ? 38.113 9.097 108.167 1.00 47.89 181 GLY C N 1
ATOM 1763 C CA . GLY B 1 63 ? 37.206 8.726 107.098 1.00 37.29 181 GLY C CA 1
ATOM 1764 C C . GLY B 1 63 ? 36.238 9.841 106.749 1.00 61.09 181 GLY C C 1
ATOM 1765 O O . GLY B 1 63 ? 35.283 9.613 106.000 1.00 67.68 181 GLY C O 1
ATOM 1766 N N . THR B 1 64 ? 36.473 11.042 107.282 1.00 40.61 182 THR C N 1
ATOM 1767 C CA . THR B 1 64 ? 35.622 12.181 106.966 1.00 49.44 182 THR C CA 1
ATOM 1768 C C . THR B 1 64 ? 36.454 13.403 106.646 1.00 39.76 182 THR C C 1
ATOM 1769 O O . THR B 1 64 ? 37.535 13.606 107.195 1.00 60.37 182 THR C O 1
ATOM 1773 N N . ALA B 1 65 ? 35.952 14.215 105.738 1.00 47.08 183 ALA C N 1
ATOM 1774 C CA . ALA B 1 65 ? 36.662 15.429 105.359 1.00 51.53 183 ALA C CA 1
ATOM 1775 C C . ALA B 1 65 ? 35.721 16.610 105.290 1.00 50.30 183 ALA C C 1
ATOM 1776 O O . ALA B 1 65 ? 34.509 16.470 105.063 1.00 47.37 183 ALA C O 1
ATOM 1778 N N . ILE B 1 66 ? 36.300 17.780 105.495 1.00 47.38 184 ILE C N 1
ATOM 1779 C CA . ILE B 1 66 ? 35.589 19.030 105.306 1.00 53.87 184 ILE C CA 1
ATOM 1780 C C . ILE B 1 66 ? 35.958 19.658 103.968 1.00 58.67 184 ILE C C 1
ATOM 1781 O O . ILE B 1 66 ? 37.143 19.813 103.637 1.00 54.54 184 ILE C O 1
ATOM 1786 N N . VAL B 1 67 ? 34.931 19.994 103.195 1.00 66.40 185 VAL C N 1
ATOM 1787 C CA . VAL B 1 67 ? 35.095 20.717 101.941 1.00 58.09 185 VAL C CA 1
ATOM 1788 C C . VAL B 1 67 ? 34.920 22.215 102.179 1.00 71.15 185 VAL C C 1
ATOM 1789 O O . VAL B 1 67 ? 33.909 22.650 102.734 1.00 77.28 185 VAL C O 1
ATOM 1793 N N . GLU B 1 68 ? 35.913 22.998 101.766 1.00 67.03 186 GLU C N 1
ATOM 1794 C CA . GLU B 1 68 ? 35.917 24.439 102.015 1.00 65.05 186 GLU C CA 1
ATOM 1795 C C . GLU B 1 68 ? 35.535 25.207 100.758 1.00 61.40 186 GLU C C 1
ATOM 1796 O O . GLU B 1 68 ? 36.110 24.972 99.696 1.00 74.07 186 GLU C O 1
ATOM 1802 N N . PHE B 1 69 ? 34.566 26.118 100.875 1.00 65.86 187 PHE C N 1
ATOM 1803 C CA . PHE B 1 69 ? 34.163 26.977 99.741 1.00 57.76 187 PHE C CA 1
ATOM 1804 C C . PHE B 1 69 ? 34.463 28.453 99.996 1.00 71.34 187 PHE C C 1
ATOM 1805 O O . PHE B 1 69 ? 34.647 28.866 101.149 1.00 89.14 187 PHE C O 1
ATOM 1813 N N . ASN B 1 70 ? 34.527 29.239 98.921 1.00 79.63 188 ASN C N 1
ATOM 1814 C CA . ASN B 1 70 ? 34.850 30.664 99.017 1.00 79.00 188 ASN C CA 1
ATOM 1815 C C . ASN B 1 70 ? 33.840 31.432 99.850 1.00 73.32 188 ASN C C 1
ATOM 1816 O O . ASN B 1 70 ? 32.649 31.111 99.837 1.00 68.89 188 ASN C O 1
ATOM 1821 N N . LYS B 1 71 ? 34.317 32.449 100.568 1.00 76.06 189 LYS C N 1
ATOM 1822 C CA . LYS B 1 71 ? 33.456 33.205 101.485 1.00 83.27 189 LYS C CA 1
ATOM 1823 C C . LYS B 1 71 ? 32.246 33.857 100.791 1.00 89.37 189 LYS C C 1
ATOM 1824 O O . LYS B 1 71 ? 31.176 33.991 101.398 1.00 75.15 189 LYS C O 1
ATOM 1830 N N . ASP B 1 72 ? 32.415 34.223 99.516 1.00 90.65 190 ASP C N 1
ATOM 1831 C CA . ASP B 1 72 ? 31.413 35.004 98.777 1.00 81.88 190 ASP C CA 1
ATOM 1832 C C . ASP B 1 72 ? 30.177 34.214 98.347 1.00 57.82 190 ASP C C 1
ATOM 1833 O O . ASP B 1 72 ? 30.056 33.030 98.633 1.00 96.96 190 ASP C O 1
ATOM 1838 N N . TRP B 1 73 ? 29.260 34.885 97.664 1.00 83.98 191 TRP C N 1
ATOM 1839 C CA . TRP B 1 73 ? 27.987 34.288 97.262 1.00 90.48 191 TRP C CA 1
ATOM 1840 C C . TRP B 1 73 ? 28.124 33.203 96.202 1.00 88.53 191 TRP C C 1
ATOM 1841 O O . TRP B 1 73 ? 27.249 32.345 96.071 1.00 89.84 191 TRP C O 1
ATOM 1852 N N . ASN B 1 74 ? 29.200 33.250 95.426 1.00 82.22 192 ASN C N 1
ATOM 1853 C CA . ASN B 1 74 ? 29.481 32.153 94.508 1.00 63.65 192 ASN C CA 1
ATOM 1854 C C . ASN B 1 74 ? 29.791 30.896 95.293 1.00 82.02 192 ASN C C 1
ATOM 1855 O O . ASN B 1 74 ? 29.435 29.789 94.884 1.00 87.03 192 ASN C O 1
ATOM 1860 N N . GLY B 1 75 ? 30.467 31.082 96.425 1.00 87.24 193 GLY C N 1
ATOM 1861 C CA . GLY B 1 75 ? 30.772 29.991 97.329 1.00 49.56 193 GLY C CA 1
ATOM 1862 C C . GLY B 1 75 ? 29.492 29.277 97.716 1.00 64.87 193 GLY C C 1
ATOM 1863 O O . GLY B 1 75 ? 29.283 28.115 97.345 1.00 67.81 193 GLY C O 1
ATOM 1864 N N . LEU B 1 76 ? 28.626 29.974 98.452 1.00 68.52 194 LEU C N 1
ATOM 1865 C CA . LEU B 1 76 ? 27.368 29.383 98.901 1.00 67.79 194 LEU C CA 1
ATOM 1866 C C . LEU B 1 76 ? 26.689 28.641 97.755 1.00 67.34 194 LEU C C 1
ATOM 1867 O O . LEU B 1 76 ? 26.162 27.546 97.948 1.00 57.02 194 LEU C O 1
ATOM 1872 N N . HIS B 1 77 ? 26.727 29.237 96.562 1.00 76.04 195 HIS C N 1
ATOM 1873 C CA . HIS B 1 77 ? 26.178 28.610 95.361 1.00 54.25 195 HIS C CA 1
ATOM 1874 C C . HIS B 1 77 ? 26.826 27.246 95.138 1.00 66.28 195 HIS C C 1
ATOM 1875 O O . HIS B 1 77 ? 26.137 26.228 95.084 1.00 76.31 195 HIS C O 1
ATOM 1882 N N . ASN B 1 78 ? 28.153 27.230 95.026 1.00 61.48 196 ASN C N 1
ATOM 1883 C CA . ASN B 1 78 ? 28.898 25.995 94.813 1.00 56.44 196 ASN C CA 1
ATOM 1884 C C . ASN B 1 78 ? 28.512 24.929 95.830 1.00 72.15 196 ASN C C 1
ATOM 1885 O O . ASN B 1 78 ? 28.183 23.786 95.475 1.00 56.85 196 ASN C O 1
ATOM 1890 N N . GLY B 1 79 ? 28.571 25.315 97.103 1.00 71.57 197 GLY C N 1
ATOM 1891 C CA . GLY B 1 79 ? 28.300 24.402 98.194 1.00 63.95 197 GLY C CA 1
ATOM 1892 C C . GLY B 1 79 ? 26.923 23.788 98.073 1.00 68.24 197 GLY C C 1
ATOM 1893 O O . GLY B 1 79 ? 26.756 22.576 98.231 1.00 82.92 197 GLY C O 1
ATOM 1894 N N . LEU B 1 80 ? 25.931 24.624 97.790 1.00 57.19 198 LEU C N 1
ATOM 1895 C CA . LEU B 1 80 ? 24.564 24.143 97.627 1.00 56.42 198 LEU C CA 1
ATOM 1896 C C . LEU B 1 80 ? 24.449 23.125 96.503 1.00 54.97 198 LEU C C 1
ATOM 1897 O O . LEU B 1 80 ? 23.730 22.142 96.623 1.00 72.02 198 LEU C O 1
ATOM 1902 N N . LEU B 1 81 ? 25.162 23.368 95.413 1.00 47.72 199 LEU C N 1
ATOM 1903 C CA . LEU B 1 81 ? 25.200 22.432 94.296 1.00 57.86 199 LEU C CA 1
ATOM 1904 C C . LEU B 1 81 ? 25.755 21.088 94.764 1.00 72.19 199 LEU C C 1
ATOM 1905 O O . LEU B 1 81 ? 25.140 20.030 94.579 1.00 70.16 199 LEU C O 1
ATOM 1910 N N . PHE B 1 82 ? 26.944 21.146 95.349 1.00 54.85 200 PHE C N 1
ATOM 1911 C CA . PHE B 1 82 ? 27.535 20.018 96.051 1.00 58.74 200 PHE C CA 1
ATOM 1912 C C . PHE B 1 82 ? 26.454 19.280 96.839 1.00 67.51 200 PHE C C 1
ATOM 1913 O O . PHE B 1 82 ? 26.242 18.083 96.641 1.00 55.05 200 PHE C O 1
ATOM 1921 N N . ASP B 1 83 ? 25.760 20.006 97.714 1.00 49.65 201 ASP C N 1
ATOM 1922 C CA . ASP B 1 83 ? 24.683 19.424 98.502 1.00 51.37 201 ASP C CA 1
ATOM 1923 C C . ASP B 1 83 ? 23.606 18.733 97.656 1.00 45.99 201 ASP C C 1
ATOM 1924 O O . ASP B 1 83 ? 23.285 17.566 97.894 1.00 65.56 201 ASP C O 1
ATOM 1929 N N . LYS B 1 84 ? 23.044 19.451 96.686 1.00 53.57 202 LYS C N 1
ATOM 1930 C CA . LYS B 1 84 ? 21.917 18.937 95.896 1.00 57.36 202 LYS C CA 1
ATOM 1931 C C . LYS B 1 84 ? 22.313 17.723 95.058 1.00 64.40 202 LYS C C 1
ATOM 1932 O O . LYS B 1 84 ? 21.552 16.761 94.934 1.00 70.14 202 LYS C O 1
ATOM 1938 N N . ALA B 1 85 ? 23.523 17.762 94.513 1.00 42.54 203 ALA C N 1
ATOM 1939 C CA . ALA B 1 85 ? 24.103 16.596 93.839 1.00 40.67 203 ALA C CA 1
ATOM 1940 C C . ALA B 1 85 ? 24.033 15.306 94.655 1.00 64.53 203 ALA C C 1
ATOM 1941 O O . ALA B 1 85 ? 23.416 14.329 94.228 1.00 67.74 203 ALA C O 1
ATOM 1943 N N . TYR B 1 86 ? 24.687 15.293 95.815 1.00 73.18 204 TYR C N 1
ATOM 1944 C CA . TYR B 1 86 ? 24.693 14.101 96.663 1.00 72.58 204 TYR C CA 1
ATOM 1945 C C . TYR B 1 86 ? 23.287 13.688 97.052 1.00 69.43 204 TYR C C 1
ATOM 1946 O O . TYR 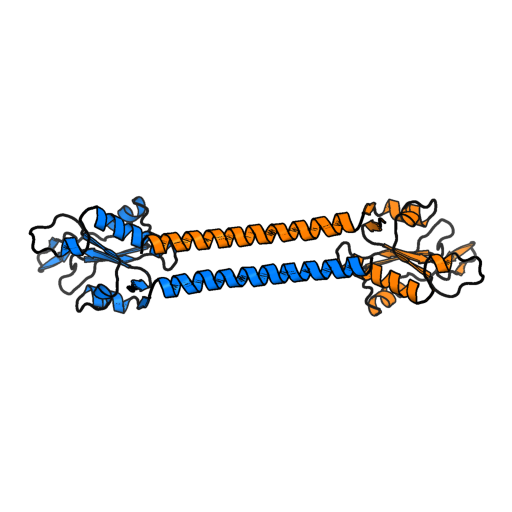B 1 86 ? 22.948 12.499 96.996 1.00 47.48 204 TYR C O 1
ATOM 1955 N N . THR B 1 87 ? 22.467 14.677 97.409 1.00 50.45 205 THR C N 1
ATOM 1956 C CA . THR B 1 87 ? 21.085 14.422 97.798 1.00 46.17 205 THR C CA 1
ATOM 1957 C C . THR B 1 87 ? 20.309 13.694 96.704 1.00 56.47 205 THR C C 1
ATOM 1958 O O . THR B 1 87 ? 19.684 12.664 96.953 1.00 69.21 205 THR C O 1
ATOM 1962 N N . VAL B 1 88 ? 20.362 14.226 95.489 1.00 72.06 206 VAL C N 1
ATOM 1963 C CA . VAL B 1 88 ? 19.670 13.603 94.369 1.00 68.30 206 VAL C CA 1
ATOM 1964 C C . VAL B 1 88 ? 20.313 12.292 93.943 1.00 71.27 206 VAL C C 1
ATOM 1965 O O . VAL B 1 88 ? 19.635 11.442 93.385 1.00 69.37 206 VAL C O 1
ATOM 1969 N N . ASP B 1 89 ? 21.613 12.136 94.194 1.00 66.63 207 ASP C N 1
ATOM 1970 C CA . ASP B 1 89 ? 22.310 10.886 93.874 1.00 55.88 207 ASP C CA 1
ATOM 1971 C C . ASP B 1 89 ? 21.933 9.777 94.856 1.00 57.50 207 ASP C C 1
ATOM 1972 O O . ASP B 1 89 ? 22.424 8.658 94.755 1.00 79.19 207 ASP C O 1
ATOM 1977 N N . GLY B 1 90 ? 21.072 10.098 95.814 1.00 59.22 208 GLY C N 1
ATOM 1978 C CA . GLY B 1 90 ? 20.744 9.171 96.887 1.00 58.91 208 GLY C CA 1
ATOM 1979 C C . GLY B 1 90 ? 21.823 9.048 97.956 1.00 67.65 208 GLY C C 1
ATOM 1980 O O . GLY B 1 90 ? 21.906 8.034 98.649 1.00 73.99 208 GLY C O 1
ATOM 1981 N N . HIS B 1 91 ? 22.639 10.087 98.103 1.00 63.08 209 HIS C N 1
ATOM 1982 C CA . HIS B 1 91 ? 23.775 10.058 99.024 1.00 55.04 209 HIS C CA 1
ATOM 1983 C C . HIS B 1 91 ? 23.817 11.282 99.951 1.00 64.46 209 HIS C C 1
ATOM 1984 O O . HIS B 1 91 ? 24.877 11.885 100.169 1.00 48.94 209 HIS C O 1
ATOM 1991 N N . GLY B 1 92 ? 22.664 11.663 100.489 1.00 73.55 210 GLY C N 1
ATOM 1992 C CA . GLY B 1 92 ? 22.608 12.786 101.413 1.00 53.24 210 GLY C CA 1
ATOM 1993 C C . GLY B 1 92 ? 22.928 12.341 102.823 1.00 56.75 210 GLY C C 1
ATOM 1994 O O . GLY B 1 92 ? 23.390 11.222 103.033 1.00 73.64 210 GLY C O 1
ATOM 1995 N N . LYS B 1 93 ? 22.698 13.212 103.793 1.00 66.86 211 LYS C N 1
ATOM 1996 C CA . LYS B 1 93 ? 22.869 12.839 105.197 1.00 52.58 211 LYS C CA 1
ATOM 1997 C C . LYS B 1 93 ? 21.785 11.844 105.579 1.00 60.82 211 LYS C C 1
ATOM 1998 O O . LYS B 1 93 ? 22.077 10.775 106.118 1.00 80.97 211 LYS C O 1
ATOM 2004 N N . LYS B 1 94 ? 20.533 12.184 105.286 1.00 62.58 212 LYS C N 1
ATOM 2005 C CA . LYS B 1 94 ? 19.420 11.284 105.583 1.00 68.68 212 LYS C CA 1
ATOM 2006 C C . LYS B 1 94 ? 19.718 9.887 105.042 1.00 70.84 212 LYS C C 1
ATOM 2007 O O . LYS B 1 94 ? 19.318 8.893 105.629 1.00 71.48 212 LYS C O 1
ATOM 2013 N N . ASP B 1 95 ? 20.433 9.826 103.922 1.00 73.90 213 ASP C N 1
ATOM 2014 C CA . ASP B 1 95 ? 20.852 8.557 103.341 1.00 72.48 213 ASP C CA 1
ATOM 2015 C C . ASP B 1 95 ? 21.984 7.886 104.109 1.00 67.91 213 ASP C C 1
ATOM 2016 O O . ASP B 1 95 ? 22.043 6.660 104.200 1.00 99.18 213 ASP C O 1
ATOM 2021 N N . TRP B 1 96 ? 22.890 8.689 104.649 1.00 59.98 214 TRP C N 1
ATOM 2022 C CA . TRP B 1 96 ? 24.028 8.161 105.388 1.00 59.27 214 TRP C CA 1
ATOM 2023 C C . TRP B 1 96 ? 23.565 7.489 106.664 1.00 61.14 214 TRP C C 1
ATOM 2024 O O . TRP B 1 96 ? 24.232 6.597 107.182 1.00 82.20 214 TRP C O 1
ATOM 2035 N N . LEU B 1 97 ? 22.406 7.916 107.152 1.00 82.82 215 LEU C N 1
ATOM 2036 C CA . LEU B 1 97 ? 21.966 7.626 108.520 1.00 85.58 215 LEU C CA 1
ATOM 2037 C C . LEU B 1 97 ? 20.938 6.503 108.661 1.00 90.88 215 LEU C C 1
ATOM 2038 O O . LEU B 1 97 ? 20.613 6.093 109.783 1.00 76.11 215 LEU C O 1
ATOM 2043 N N . LYS B 1 98 ? 20.418 6.031 107.529 1.00 76.55 216 LYS C N 1
ATOM 2044 C CA . LYS B 1 98 ? 19.461 4.933 107.526 1.00 85.86 216 LYS C CA 1
ATOM 2045 C C . LYS B 1 98 ? 20.164 3.670 108.006 1.00 98.17 216 LYS C C 1
ATOM 2046 O O . LYS B 1 98 ? 21.234 3.334 107.501 1.00 98.59 216 LYS C O 1
ATOM 2052 N N . LYS B 1 99 ? 19.575 2.980 108.985 1.00 93.40 217 LYS C N 1
ATOM 2053 C CA . LYS B 1 99 ? 20.159 1.755 109.521 1.00 86.43 217 LYS C CA 1
ATOM 2054 C C . LYS B 1 99 ? 19.892 0.625 108.523 1.00 99.41 217 LYS C C 1
ATOM 2055 O O . LYS B 1 99 ? 20.185 -0.540 108.769 1.00 107.70 217 LYS C O 1
ATOM 2061 N N . ASP B 1 100 ? 19.354 1.018 107.375 1.00 106.38 218 ASP C N 1
ATOM 2062 C CA . ASP B 1 100 ? 18.946 0.117 106.303 1.00 119.02 218 ASP C CA 1
ATOM 2063 C C . ASP B 1 100 ? 20.061 -0.709 105.655 1.00 121.48 218 ASP C C 1
ATOM 2064 O O . ASP B 1 100 ? 19.817 -1.384 104.650 1.00 130.23 218 ASP C O 1
ATOM 2069 N N . GLY B 1 101 ? 21.279 -0.652 106.186 1.00 104.87 219 GLY C N 1
ATOM 2070 C CA . GLY B 1 101 ? 22.321 -1.520 105.661 1.00 118.71 219 GLY C CA 1
ATOM 2071 C C . GLY B 1 101 ? 23.675 -0.932 105.307 1.00 122.99 219 GLY C C 1
ATOM 2072 O O . GLY B 1 101 ? 24.145 -0.009 105.970 1.00 141.09 219 GLY C O 1
ATOM 2073 N N . PRO B 1 102 ? 24.315 -1.486 104.259 1.00 111.75 220 PRO C N 1
ATOM 2074 C CA . PRO B 1 102 ? 25.704 -1.230 103.860 1.00 118.37 220 PRO C CA 1
ATOM 2075 C C . PRO B 1 102 ? 25.838 -0.145 102.788 1.00 115.81 220 PRO C C 1
ATOM 2076 O O . PRO B 1 102 ? 25.178 -0.188 101.742 1.00 100.96 220 PRO C O 1
ATOM 2080 N N . LYS B 1 103 ? 26.717 0.813 103.046 1.00 92.37 221 LYS C N 1
ATOM 2081 C CA . LYS B 1 103 ? 26.836 1.963 102.175 1.00 75.35 221 LYS C CA 1
ATOM 2082 C C . LYS B 1 103 ? 28.070 1.933 101.278 1.00 72.73 221 LYS C C 1
ATOM 2083 O O . LYS B 1 103 ? 29.171 1.597 101.719 1.00 56.85 221 LYS C O 1
ATOM 2089 N N . LEU B 1 104 ? 27.865 2.292 100.013 1.00 63.85 222 LEU C N 1
ATOM 2090 C CA . LEU B 1 104 ? 28.949 2.375 99.041 1.00 46.18 222 LEU C CA 1
ATOM 2091 C C . LEU B 1 104 ? 29.209 3.808 98.542 1.00 65.43 222 LEU C C 1
ATOM 2092 O O . LEU B 1 104 ? 28.284 4.530 98.134 1.00 60.80 222 LEU C O 1
ATOM 2097 N N . GLY B 1 105 ? 30.475 4.213 98.573 1.00 58.75 223 GLY C N 1
ATOM 2098 C CA . GLY B 1 105 ? 30.871 5.503 98.024 1.00 53.35 223 GLY C CA 1
ATOM 2099 C C . GLY B 1 105 ? 30.649 6.686 98.953 1.00 68.96 223 GLY C C 1
ATOM 2100 O O . GLY B 1 105 ? 30.040 6.556 100.026 1.00 58.48 223 GLY C O 1
ATOM 2101 N N . LEU B 1 106 ? 31.141 7.849 98.536 1.00 48.27 224 LEU C N 1
ATOM 2102 C CA . LEU B 1 106 ? 31.065 9.029 99.378 1.00 48.61 224 LEU C CA 1
ATOM 2103 C C . LEU B 1 106 ? 29.629 9.414 99.663 1.00 61.85 224 LEU C C 1
ATOM 2104 O O . LEU B 1 106 ? 28.749 9.262 98.813 1.00 48.10 224 LEU C O 1
ATOM 2109 N N . TYR B 1 107 ? 29.403 9.887 100.883 1.00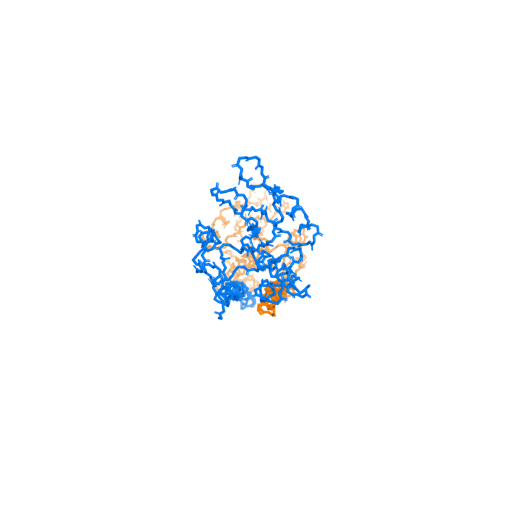 45.94 225 TYR C N 1
ATOM 2110 C CA . TYR B 1 107 ? 28.164 10.561 101.225 1.00 44.33 225 TYR C CA 1
ATOM 2111 C C . TYR B 1 107 ? 28.537 11.953 101.687 1.00 45.70 225 TYR C C 1
ATOM 2112 O O . TYR B 1 107 ? 29.487 12.122 102.469 1.00 62.49 225 TYR C O 1
ATOM 2121 N N . GLY B 1 108 ? 27.804 12.951 101.202 1.00 44.11 226 GLY C N 1
ATOM 2122 C CA . GLY B 1 108 ? 28.167 14.338 101.466 1.00 47.91 226 GLY C CA 1
ATOM 2123 C C . GLY B 1 108 ? 27.006 15.306 101.594 1.00 51.63 226 GLY C C 1
ATOM 2124 O O . GLY B 1 108 ? 25.919 15.081 101.060 1.00 65.59 226 GLY C O 1
ATOM 2125 N N . TRP B 1 109 ? 27.249 16.409 102.293 1.00 50.22 227 TRP C N 1
ATOM 2126 C CA . TRP B 1 109 ? 26.202 17.391 102.558 1.00 49.28 227 TRP C CA 1
ATOM 2127 C C . TRP B 1 109 ? 26.765 18.707 103.097 1.00 63.50 227 TRP C C 1
ATOM 2128 O O . TRP B 1 109 ? 27.849 18.757 103.690 1.00 63.29 227 TRP C O 1
ATOM 2139 N N . ILE B 1 110 ? 26.026 19.783 102.881 1.00 53.24 228 ILE C N 1
ATOM 2140 C CA . ILE B 1 110 ? 26.506 21.066 103.322 1.00 56.78 228 ILE C CA 1
ATOM 2141 C C . ILE B 1 110 ? 26.259 21.196 104.823 1.00 66.35 228 ILE C C 1
ATOM 2142 O O . ILE B 1 110 ? 25.279 20.665 105.354 1.00 55.53 228 ILE C O 1
ATOM 2147 N N . ALA B 1 111 ? 27.163 21.904 105.492 1.00 64.93 229 ALA C N 1
ATOM 2148 C CA . ALA B 1 111 ? 27.155 22.032 106.949 1.00 63.62 229 ALA C CA 1
ATOM 2149 C C . ALA B 1 111 ? 26.133 23.032 107.493 1.00 64.65 229 ALA C C 1
ATOM 2150 O O . ALA B 1 111 ? 26.232 24.233 107.240 1.00 77.08 229 ALA C O 1
ATOM 2152 N N . ARG B 1 112 ? 25.173 22.526 108.264 1.00 54.83 230 ARG C N 1
ATOM 2153 C CA . ARG B 1 112 ? 24.171 23.368 108.909 1.00 68.74 230 ARG C CA 1
ATOM 2154 C C . ARG B 1 112 ? 24.348 23.375 110.433 1.00 88.77 230 ARG C C 1
ATOM 2155 O O . ARG B 1 112 ? 25.388 22.957 110.956 1.00 83.53 230 ARG C O 1
ATOM 2163 N N . ALA B 1 113 ? 23.333 23.840 111.153 1.00 93.39 231 ALA C N 1
ATOM 2164 C CA . ALA B 1 113 ? 23.470 23.966 112.601 1.00 86.51 231 ALA C CA 1
ATOM 2165 C C . ALA B 1 113 ? 23.670 22.613 113.274 1.00 78.40 231 ALA C C 1
ATOM 2166 O O . ALA B 1 113 ? 24.480 22.491 114.193 1.00 80.44 231 ALA C O 1
ATOM 2168 N N . ASP B 1 114 ? 22.941 21.597 112.823 1.00 76.02 232 ASP C N 1
ATOM 2169 C CA . ASP B 1 114 ? 23.059 20.278 113.454 1.00 82.44 232 ASP C CA 1
ATOM 2170 C C . ASP B 1 114 ? 24.507 19.831 113.497 1.00 72.42 232 ASP C C 1
ATOM 2171 O O . ASP B 1 114 ? 24.993 19.396 114.526 1.00 77.95 232 ASP C O 1
ATOM 2176 N N . ASP B 1 115 ? 25.202 19.972 112.376 1.00 61.37 233 ASP C N 1
ATOM 2177 C CA . ASP B 1 115 ? 26.603 19.561 112.288 1.00 58.24 233 ASP C CA 1
ATOM 2178 C C . ASP B 1 115 ? 27.529 20.426 113.140 1.00 69.51 233 ASP C C 1
ATOM 2179 O O . ASP B 1 115 ? 28.476 19.930 113.753 1.00 79.17 233 ASP C O 1
ATOM 2184 N N . TYR B 1 116 ? 27.249 21.723 113.162 1.00 83.05 234 TYR C N 1
ATOM 2185 C CA . TYR B 1 116 ? 28.035 22.680 113.928 1.00 67.79 234 TYR C CA 1
ATOM 2186 C C . TYR B 1 116 ? 27.878 22.374 115.415 1.00 84.01 234 TYR C C 1
ATOM 2187 O O . TYR B 1 116 ? 28.839 22.473 116.185 1.00 77.12 234 TYR C O 1
ATOM 2196 N N . ASN B 1 117 ? 26.662 21.996 115.809 1.00 87.75 235 ASN C N 1
ATOM 2197 C CA . ASN B 1 117 ? 26.360 21.724 117.215 1.00 82.44 235 ASN C CA 1
ATOM 2198 C C . ASN B 1 117 ? 26.927 20.380 117.615 1.00 84.38 235 ASN C C 1
ATOM 2199 O O . ASN B 1 117 ? 27.846 20.315 118.424 1.00 78.21 235 ASN C O 1
ATOM 2204 N N . GLY B 1 118 ? 26.376 19.316 117.028 1.00 92.50 236 GLY C N 1
ATOM 2205 C CA . GLY B 1 118 ? 26.847 17.945 117.210 1.00 59.10 236 GLY C CA 1
ATOM 2206 C C . GLY B 1 118 ? 28.124 17.748 118.023 1.00 79.60 236 GLY C C 1
ATOM 2207 O O . GLY B 1 118 ? 29.131 18.451 117.850 1.00 80.57 236 GLY C O 1
ATOM 2208 N N . ASN B 1 119 ? 28.078 16.765 118.915 1.00 84.65 237 ASN C N 1
ATOM 2209 C CA . ASN B 1 119 ? 29.140 16.548 119.888 1.00 81.47 237 ASN C CA 1
ATOM 2210 C C . ASN B 1 119 ? 30.098 15.476 119.379 1.00 84.78 237 ASN C C 1
ATOM 2211 O O . ASN B 1 119 ? 30.068 14.324 119.843 1.00 79.64 237 ASN C O 1
ATOM 2216 N N . ASN B 1 120 ? 30.931 15.871 118.409 1.00 86.11 238 ASN C N 1
ATOM 2217 C CA . ASN B 1 120 ? 31.786 14.949 117.641 1.00 70.40 238 ASN C CA 1
ATOM 2218 C C . ASN B 1 120 ? 32.924 15.663 116.884 1.00 62.93 238 ASN C C 1
ATOM 2219 O O . ASN B 1 120 ? 33.029 16.890 116.904 1.00 71.99 238 ASN C O 1
ATOM 2224 N N . ILE B 1 121 ? 33.771 14.889 116.215 1.00 63.17 239 ILE C N 1
ATOM 2225 C CA . ILE B 1 121 ? 34.940 15.450 115.533 1.00 60.98 239 ILE C CA 1
ATOM 2226 C C . ILE B 1 121 ? 34.587 16.456 114.416 1.00 76.60 239 ILE C C 1
ATOM 2227 O O . ILE B 1 121 ? 35.346 17.406 114.150 1.00 68.23 239 ILE C O 1
ATOM 2232 N N . ILE B 1 122 ? 33.439 16.254 113.769 1.00 65.32 240 ILE C N 1
ATOM 2233 C CA . ILE B 1 122 ? 32.941 17.260 112.839 1.00 84.72 240 ILE C CA 1
ATOM 2234 C C . ILE B 1 122 ? 32.645 18.580 113.553 1.00 80.23 240 ILE C C 1
ATOM 2235 O O . ILE B 1 122 ? 33.393 19.537 113.399 1.00 83.53 240 ILE C O 1
ATOM 2240 N N . GLY B 1 123 ? 31.562 18.618 114.330 1.00 62.54 241 GLY C N 1
ATOM 2241 C CA . GLY B 1 123 ? 31.166 19.813 115.060 1.00 68.90 241 GLY C CA 1
ATOM 2242 C C . GLY B 1 123 ? 32.318 20.570 115.716 1.00 85.83 241 GLY C C 1
ATOM 2243 O O . GLY B 1 123 ? 32.365 21.823 115.711 1.00 65.72 241 GLY C O 1
ATOM 2244 N N . GLU B 1 124 ? 33.250 19.801 116.277 1.00 79.78 242 GLU C N 1
ATOM 2245 C CA . GLU B 1 124 ? 34.455 20.345 116.897 1.00 75.30 242 GLU C CA 1
ATOM 2246 C C . GLU B 1 124 ? 35.324 21.059 115.865 1.00 69.68 242 GLU C C 1
ATOM 2247 O O . GLU B 1 124 ? 35.944 22.080 116.151 1.00 78.41 242 GLU C O 1
ATOM 2253 N N . ASN B 1 125 ? 35.366 20.530 114.651 1.00 81.12 243 ASN C N 1
ATOM 2254 C CA . ASN B 1 125 ? 36.168 21.174 113.622 1.00 89.92 243 ASN C CA 1
ATOM 2255 C C . ASN B 1 125 ? 35.433 22.273 112.817 1.00 90.98 243 ASN C C 1
ATOM 2256 O O . ASN B 1 125 ? 36.056 23.053 112.095 1.00 82.24 243 ASN C O 1
ATOM 2261 N N . LEU B 1 126 ? 34.111 22.336 112.950 1.00 78.94 244 LEU C N 1
ATOM 2262 C CA . LEU B 1 126 ? 33.331 23.423 112.362 1.00 48.92 244 LEU C CA 1
ATOM 2263 C C . LEU B 1 126 ? 33.335 24.656 113.283 1.00 78.98 244 LEU C C 1
ATOM 2264 O O . LEU B 1 126 ? 33.370 25.780 112.809 1.00 90.19 244 LEU C O 1
ATOM 2269 N N . ARG B 1 127 ? 33.287 24.449 114.599 1.00 90.49 245 ARG C N 1
ATOM 2270 C CA . ARG B 1 127 ? 33.346 25.575 115.539 1.00 72.57 245 ARG C CA 1
ATOM 2271 C C . ARG B 1 127 ? 34.757 26.160 115.620 1.00 62.80 245 ARG C C 1
ATOM 2272 O O . ARG B 1 127 ? 34.936 27.354 115.869 1.00 65.56 245 ARG C O 1
ATOM 2280 N N . LYS B 1 128 ? 35.760 25.318 115.410 1.00 86.71 246 LYS C N 1
ATOM 2281 C CA . LYS B 1 128 ? 37.140 25.786 115.419 1.00 96.34 246 LYS C CA 1
ATOM 2282 C C . LYS B 1 128 ? 37.401 26.694 114.230 1.00 93.68 246 LYS C C 1
ATOM 2283 O O . LYS B 1 128 ? 38.356 27.463 114.243 1.00 75.58 246 LYS C O 1
ATOM 2289 N N . THR B 1 129 ? 36.536 26.623 113.216 1.00 108.67 247 THR C N 1
ATOM 2290 C CA . THR B 1 129 ? 36.795 27.302 111.936 1.00 101.87 247 THR C CA 1
ATOM 2291 C C . THR B 1 129 ? 35.705 28.224 111.380 1.00 85.34 247 THR C C 1
ATOM 2292 O O . THR B 1 129 ? 35.936 28.874 110.371 1.00 86.86 247 THR C O 1
ATOM 2296 N N . GLY B 1 130 ? 34.534 28.282 112.010 1.00 82.62 248 GLY C N 1
ATOM 2297 C CA . GLY B 1 130 ? 33.441 29.081 111.473 1.00 70.57 248 GLY C CA 1
ATOM 2298 C C . GLY B 1 130 ? 32.246 29.323 112.383 1.00 68.86 248 GLY C C 1
ATOM 2299 O O . GLY B 1 130 ? 32.170 28.798 113.478 1.00 81.55 248 GLY C O 1
ATOM 2300 N N . ASP B 1 131 ? 31.289 30.110 111.911 1.00 76.33 249 ASP C N 1
ATOM 2301 C CA . ASP B 1 131 ? 30.159 30.508 112.740 1.00 85.86 249 ASP C CA 1
ATOM 2302 C C . ASP B 1 131 ? 28.834 30.371 112.012 1.00 83.68 249 ASP C C 1
ATOM 2303 O O . ASP B 1 131 ? 28.764 30.505 110.794 1.00 78.92 249 ASP C O 1
ATOM 2308 N N . LEU B 1 132 ? 27.776 30.112 112.769 1.00 75.29 250 LEU C N 1
ATOM 2309 C CA . LEU B 1 132 ? 26.455 29.957 112.175 1.00 70.38 250 LEU C CA 1
ATOM 2310 C C . LEU B 1 132 ? 25.946 31.286 111.653 1.00 69.93 250 LEU C C 1
ATOM 2311 O O . LEU B 1 132 ? 26.232 32.337 112.230 1.00 96.86 250 LEU C O 1
ATOM 2316 N N . LYS B 1 133 ? 25.208 31.240 110.548 1.00 75.13 251 LYS C N 1
ATOM 2317 C CA . LYS B 1 133 ? 24.575 32.438 109.973 1.00 93.33 251 LYS C CA 1
ATOM 2318 C C . LYS B 1 133 ? 23.309 32.080 109.185 1.00 92.69 251 LYS C C 1
ATOM 2319 O O . LYS B 1 133 ? 23.266 31.068 108.493 1.00 90.35 251 LYS C O 1
ATOM 2325 N N . THR B 1 134 ? 22.272 32.899 109.296 1.00 100.48 252 THR C N 1
ATOM 2326 C CA . THR B 1 134 ? 20.997 32.540 108.691 1.00 100.65 252 THR C CA 1
ATOM 2327 C C . THR B 1 134 ? 20.757 33.235 107.355 1.00 99.37 252 THR C C 1
ATOM 2328 O O . THR B 1 134 ? 20.639 34.450 107.282 1.00 99.33 252 THR C O 1
ATOM 2332 N N . ILE B 1 135 ? 20.692 32.427 106.304 1.00 100.18 253 ILE C N 1
ATOM 2333 C CA . ILE B 1 135 ? 20.533 32.890 104.924 1.00 109.18 253 ILE C CA 1
ATOM 2334 C C . ILE B 1 135 ? 19.771 34.199 104.735 1.00 112.02 253 ILE C C 1
ATOM 2335 O O . ILE B 1 135 ? 20.358 35.211 104.369 1.00 110.24 253 ILE C O 1
ATOM 2340 N N . ALA B 1 136 ? 18.462 34.162 104.959 1.00 120.83 254 ALA C N 1
ATOM 2341 C CA . ALA B 1 136 ? 17.622 35.343 104.798 1.00 121.94 254 ALA C CA 1
ATOM 2342 C C . ALA B 1 136 ? 18.268 36.582 105.413 1.00 95.10 254 ALA C C 1
ATOM 2343 O O . ALA B 1 136 ? 18.390 37.599 104.756 1.00 82.31 254 ALA C O 1
ATOM 2345 N N . GLU B 1 137 ? 18.683 36.494 106.672 1.00 82.24 255 GLU C N 1
ATOM 2346 C CA . GLU B 1 137 ? 19.394 37.597 107.319 1.00 64.10 255 GLU C CA 1
ATOM 2347 C C . GLU B 1 137 ? 20.496 38.170 106.431 1.00 92.78 255 GLU C C 1
ATOM 2348 O O . GLU B 1 137 ? 20.627 39.387 106.303 1.00 112.47 255 GLU C O 1
ATOM 2354 N N . LEU B 1 138 ? 21.277 37.295 105.806 1.00 89.60 256 LEU C N 1
ATOM 2355 C CA . LEU B 1 138 ? 22.324 37.725 104.880 1.00 82.66 256 LEU C CA 1
ATOM 2356 C C . LEU B 1 138 ? 21.737 38.197 103.569 1.00 105.84 256 LEU C C 1
ATOM 2357 O O . LEU B 1 138 ? 22.097 39.263 103.063 1.00 106.89 256 LEU C O 1
ATOM 2362 N N . THR B 1 139 ? 20.849 37.370 103.019 1.00 125.57 257 THR C N 1
ATOM 2363 C CA . THR B 1 139 ? 20.193 37.619 101.736 1.00 118.34 257 THR C CA 1
ATOM 2364 C C . THR B 1 139 ? 19.492 38.972 101.751 1.00 110.41 257 THR C C 1
ATOM 2365 O O . THR B 1 139 ? 19.380 39.637 100.726 1.00 95.97 257 THR C O 1
ATOM 2369 N N . GLU B 1 140 ? 19.038 39.372 102.933 1.00 119.00 258 GLU C N 1
ATOM 2370 C CA . GLU B 1 140 ? 18.335 40.624 103.120 1.00 97.63 258 GLU C CA 1
ATOM 2371 C C . GLU B 1 140 ? 19.318 41.782 103.011 1.00 115.83 258 GLU C C 1
ATOM 2372 O O . GLU B 1 140 ? 19.211 42.609 102.097 1.00 118.68 258 GLU C O 1
ATOM 2378 N N . GLU B 1 141 ? 20.283 41.825 103.931 1.00 112.49 259 GLU C N 1
ATOM 2379 C CA . GLU B 1 141 ? 21.261 42.913 103.988 1.00 105.56 259 GLU C CA 1
ATOM 2380 C C . GLU B 1 141 ? 21.867 43.242 102.622 1.00 128.90 259 GLU C C 1
ATOM 2381 O O . GLU B 1 141 ? 22.199 44.397 102.343 1.00 139.72 259 GLU C O 1
ATOM 2383 N N . GLU B 1 142 ? 22.003 42.228 101.771 1.00 122.88 260 GLU C N 1
ATOM 2384 C CA . GLU B 1 142 ? 22.636 42.403 100.466 1.00 122.36 260 GLU C CA 1
ATOM 2385 C C . GLU B 1 142 ? 21.757 43.150 99.466 1.00 134.63 260 GLU C C 1
ATOM 2386 O O . GLU B 1 142 ? 22.254 43.959 98.686 1.00 146.63 260 GLU C O 1
ATOM 2392 N N . ALA B 1 143 ? 20.458 42.873 99.472 1.00 136.88 261 ALA C N 1
ATOM 2393 C CA . ALA B 1 143 ? 19.550 43.568 98.566 1.00 133.37 261 ALA C CA 1
ATOM 2394 C C . ALA B 1 143 ? 19.136 44.914 99.171 1.00 128.44 261 ALA C C 1
ATOM 2395 O O . ALA B 1 143 ? 18.573 45.771 98.485 1.00 106.35 261 ALA C O 1
ATOM 2397 N N . ARG B 1 144 ? 19.434 45.090 100.457 1.00 124.57 262 ARG C N 1
ATOM 2398 C CA . ARG B 1 144 ? 19.246 46.373 101.124 1.00 133.58 262 ARG C CA 1
ATOM 2399 C C . ARG B 1 144 ? 20.435 47.273 100.823 1.00 136.79 262 ARG C C 1
ATOM 2400 O O . ARG B 1 144 ? 20.275 48.465 100.564 1.00 136.01 262 ARG C O 1
ATOM 2408 N N . LYS B 1 145 ? 21.630 46.688 100.869 1.00 130.47 263 LYS C N 1
ATOM 2409 C CA . LYS B 1 145 ? 22.854 47.390 100.497 1.00 106.13 263 LYS C CA 1
ATOM 2410 C C . LYS B 1 145 ? 22.757 47.869 99.049 1.00 91.42 263 LYS C C 1
ATOM 2411 O O . LYS B 1 145 ? 23.394 48.847 98.662 1.00 113.54 263 LYS C O 1
ATOM 2413 N N . GLN B 1 146 ? 21.942 47.186 98.257 1.00 74.41 264 GLN C N 1
ATOM 2414 C CA . GLN B 1 146 ? 21.822 47.497 96.832 1.00 106.65 264 GLN C CA 1
ATOM 2415 C C . GLN B 1 146 ? 20.710 48.499 96.535 1.00 120.39 264 GLN C C 1
ATOM 2416 O O . GLN B 1 146 ? 20.929 49.480 95.831 1.00 141.49 264 GLN C O 1
ATOM 2422 N N . GLU B 1 147 ? 19.518 48.250 97.066 1.00 123.69 265 GLU C N 1
ATOM 2423 C CA . GLU B 1 147 ? 18.436 49.213 96.958 1.00 120.10 265 GLU C CA 1
ATOM 2424 C C . GLU B 1 147 ? 18.924 50.547 97.510 1.00 128.21 265 GLU C C 1
ATOM 2425 O O . GLU B 1 147 ? 18.360 51.604 97.220 1.00 129.88 265 GLU C O 1
ATOM 2427 N N . LEU B 1 148 ? 19.989 50.490 98.302 1.00 117.29 266 LEU C N 1
ATOM 2428 C CA . LEU B 1 148 ? 20.547 51.684 98.924 1.00 98.53 266 LEU C CA 1
ATOM 2429 C C . LEU B 1 148 ? 21.351 52.524 97.940 1.00 111.87 266 LEU C C 1
ATOM 2430 O O . LEU B 1 148 ? 21.208 53.741 97.912 1.00 129.08 266 LEU C O 1
ATOM 2435 N N . LEU B 1 149 ? 22.210 51.899 97.142 1.00 108.56 267 LEU C N 1
ATOM 2436 C CA . LEU B 1 149 ? 23.042 52.707 96.265 1.00 100.54 267 LEU C CA 1
ATOM 2437 C C . LEU B 1 149 ? 22.212 53.322 95.162 1.00 114.03 267 LEU C C 1
ATOM 2438 O O . LEU B 1 149 ? 22.376 54.506 94.859 1.00 143.20 267 LEU C O 1
ATOM 2443 N N . VAL B 1 150 ? 21.305 52.542 94.579 1.00 88.31 268 VAL C N 1
ATOM 2444 C CA . VAL B 1 150 ? 20.475 53.072 93.491 1.00 105.72 268 VAL C CA 1
ATOM 2445 C C . VAL B 1 150 ? 19.832 54.413 93.857 1.00 111.96 268 VAL C C 1
ATOM 2446 O O . VAL B 1 150 ? 19.802 55.333 93.038 1.00 108.17 268 VAL C O 1
ATOM 2450 N N . GLN B 1 151 ? 19.313 54.512 95.082 1.00 93.19 269 GLN C N 1
ATOM 2451 C CA . GLN B 1 151 ? 18.860 55.784 95.605 1.00 111.35 269 GLN C CA 1
ATOM 2452 C C . GLN B 1 151 ? 19.975 56.775 95.375 1.00 118.88 269 GLN C C 1
ATOM 2453 O O . GLN B 1 151 ? 19.857 57.674 94.547 1.00 142.37 269 GLN C O 1
ATOM 2459 N N . ASN B 1 152 ? 21.070 56.591 96.104 1.00 88.45 270 ASN C N 1
ATOM 2460 C CA . ASN B 1 152 ? 22.193 57.510 96.024 1.00 99.87 270 ASN C CA 1
ATOM 2461 C C . ASN B 1 152 ? 22.612 57.879 94.604 1.00 114.74 270 ASN C C 1
ATOM 2462 O O . ASN B 1 152 ? 23.097 58.980 94.366 1.00 126.60 270 ASN C O 1
ATOM 2467 N N . LEU B 1 153 ? 22.421 56.970 93.662 1.00 98.38 271 LEU C N 1
ATOM 2468 C CA . LEU B 1 153 ? 22.709 57.288 92.277 1.00 90.47 271 LEU C CA 1
ATOM 2469 C C . LEU B 1 153 ? 21.605 58.177 91.729 1.00 111.76 271 LEU C C 1
ATOM 2470 O O . LEU B 1 153 ? 21.865 59.258 91.193 1.00 123.33 271 LEU C O 1
ATOM 2475 N N . ARG B 1 154 ? 20.370 57.702 91.853 1.00 113.57 272 ARG C N 1
ATOM 2476 C CA . ARG B 1 154 ? 19.199 58.457 91.426 1.00 114.28 272 ARG C CA 1
ATOM 2477 C C . ARG B 1 154 ? 19.232 59.849 92.050 1.00 109.85 272 ARG C C 1
ATOM 2478 O O . ARG B 1 154 ? 18.886 60.847 91.419 1.00 109.08 272 ARG C O 1
ATOM 2486 N N . GLN B 1 155 ? 19.666 59.898 93.302 1.00 93.02 273 GLN C N 1
ATOM 2487 C CA . GLN B 1 155 ? 19.854 61.147 94.018 1.00 94.77 273 GLN C CA 1
ATOM 2488 C C . GLN B 1 155 ? 20.782 62.049 93.216 1.00 108.22 273 GLN C C 1
ATOM 2489 O O . GLN B 1 155 ? 20.457 63.204 92.934 1.00 112.00 273 GLN C O 1
ATOM 2495 N N . LEU B 1 156 ? 21.935 61.504 92.842 1.00 107.02 274 LEU C N 1
ATOM 2496 C CA . LEU B 1 156 ? 22.945 62.263 92.117 1.00 107.95 274 LEU C CA 1
ATOM 2497 C C . LEU B 1 156 ? 22.418 62.717 90.761 1.00 99.70 274 LEU C C 1
ATOM 2498 O O . LEU B 1 156 ? 22.707 63.823 90.317 1.00 98.45 274 LEU C O 1
ATOM 2503 N N . VAL B 1 157 ? 21.642 61.860 90.108 1.00 93.46 275 VAL C N 1
ATOM 2504 C CA . VAL B 1 157 ? 20.995 62.244 88.862 1.00 92.32 275 VAL C CA 1
ATOM 2505 C C . VAL B 1 157 ? 19.925 63.284 89.152 1.00 103.28 275 VAL C C 1
ATOM 2506 O O . VAL B 1 157 ? 19.928 64.366 88.566 1.00 104.62 275 VAL C O 1
ATOM 2510 N N . GLU B 1 158 ? 19.011 62.956 90.062 1.00 109.35 276 GLU C N 1
ATOM 2511 C CA . GLU B 1 158 ? 18.004 63.912 90.507 1.00 106.12 276 GLU C CA 1
ATOM 2512 C C . GLU B 1 158 ? 18.627 65.295 90.638 1.00 97.75 276 GLU C C 1
ATOM 2513 O O . GLU B 1 158 ? 18.062 66.271 90.149 1.00 91.33 276 GLU C O 1
ATOM 2515 N N . GLU B 1 159 ? 19.792 65.365 91.292 1.00 98.10 277 GLU C N 1
ATOM 2516 C CA . GLU B 1 159 ? 20.547 66.616 91.439 1.00 86.76 277 GLU C CA 1
ATOM 2517 C C . GLU B 1 159 ? 20.877 67.238 90.088 1.00 101.50 277 GLU C C 1
ATOM 2518 O O . GLU B 1 159 ? 20.547 68.392 89.840 1.00 99.68 277 GLU C O 1
ATOM 2524 N N . LYS B 1 160 ? 21.537 66.477 89.217 1.00 106.20 278 LYS C N 1
ATOM 2525 C CA . LYS B 1 160 ? 21.928 67.007 87.919 1.00 97.09 278 LYS C CA 1
ATOM 2526 C C . LYS B 1 160 ? 20.712 67.515 87.156 1.00 99.15 278 LYS C C 1
ATOM 2527 O O . LYS B 1 160 ? 20.804 68.504 86.434 1.00 107.53 278 LYS C O 1
ATOM 2533 N N . LYS B 1 161 ? 19.574 66.841 87.311 1.00 93.43 279 LYS C N 1
ATOM 2534 C CA . LYS B 1 161 ? 18.342 67.310 86.680 1.00 113.19 279 LYS C CA 1
ATOM 2535 C C . LYS B 1 161 ? 17.981 68.711 87.176 1.00 105.73 279 LYS C C 1
ATOM 2536 O O . LYS B 1 161 ? 17.637 69.587 86.386 1.00 108.43 279 LYS C O 1
ATOM 2542 N N . LYS B 1 162 ? 18.059 68.912 88.487 1.00 97.13 280 LYS C N 1
ATOM 2543 C CA . LYS B 1 162 ? 17.772 70.216 89.083 1.00 111.06 280 LYS C CA 1
ATOM 2544 C C . L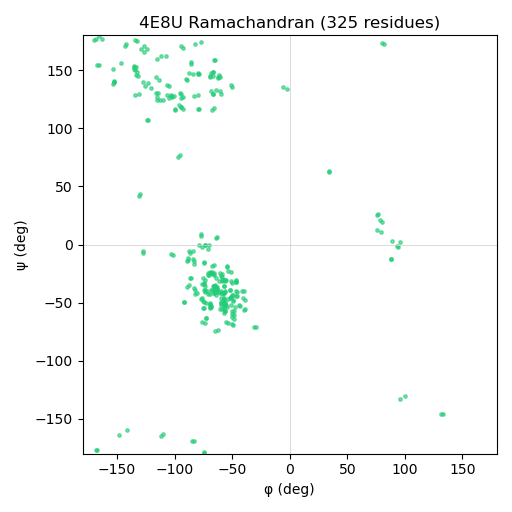YS B 1 162 ? 18.749 71.263 88.559 1.00 108.55 280 LYS C C 1
ATOM 2545 O O . LYS B 1 162 ? 18.361 72.392 88.272 1.00 114.76 280 LYS C O 1
ATOM 2547 N N . ASP B 1 163 ? 20.016 70.878 88.437 1.00 105.33 281 ASP C N 1
ATOM 2548 C CA . ASP B 1 163 ? 21.037 71.764 87.890 1.00 90.96 281 ASP C CA 1
ATOM 2549 C C . ASP B 1 163 ? 20.657 72.189 86.473 1.00 88.42 281 ASP C C 1
ATOM 2550 O O . ASP B 1 163 ? 21.018 73.279 86.026 1.00 92.88 281 ASP C O 1
ATOM 2555 N N . MET B 1 164 ? 19.905 71.336 85.784 1.00 99.89 282 MET C N 1
ATOM 2556 C CA . MET B 1 164 ? 19.561 71.569 84.384 1.00 108.92 282 MET C CA 1
ATOM 2557 C C . MET B 1 164 ? 18.320 72.448 84.235 1.00 103.90 282 MET C C 1
ATOM 2558 O O . MET B 1 164 ? 18.177 73.162 83.248 1.00 110.23 282 MET C O 1
ATOM 2563 N N . LYS B 1 165 ? 17.423 72.386 85.214 1.00 103.74 283 LYS C N 1
ATOM 2564 C CA . LYS B 1 165 ? 16.249 73.250 85.228 1.00 100.31 283 LYS C CA 1
ATOM 2565 C C . LYS B 1 165 ? 16.658 74.666 85.609 1.00 105.19 283 LYS C C 1
ATOM 2566 O O . LYS B 1 165 ? 16.068 75.638 85.130 1.00 111.19 283 LYS C O 1
ATOM 2572 N N . GLU B 1 166 ? 17.676 74.774 86.464 1.00 91.12 284 GLU C N 1
ATOM 2573 C CA . GLU B 1 166 ? 18.267 76.068 86.816 1.00 103.71 284 GLU C CA 1
ATOM 2574 C C . GLU B 1 166 ? 18.586 76.854 85.542 1.00 113.27 284 GLU C C 1
ATOM 2575 O O . GLU B 1 166 ? 18.073 77.957 85.320 1.00 106.77 284 GLU C O 1
ATOM 2581 N N . ILE B 1 167 ? 19.437 76.268 84.706 1.00 109.07 285 ILE C N 1
ATOM 2582 C CA . ILE B 1 167 ? 19.873 76.900 83.471 1.00 115.29 285 ILE C CA 1
ATOM 2583 C C . ILE B 1 167 ? 18.679 77.269 82.589 1.00 127.11 285 ILE C C 1
ATOM 2584 O O . ILE B 1 167 ? 18.569 78.401 82.113 1.00 120.82 285 ILE C O 1
ATOM 2589 N N . GLU B 1 168 ? 17.782 76.312 82.373 1.00 123.82 286 GLU C N 1
ATOM 2590 C CA . GLU B 1 168 ? 16.588 76.565 81.576 1.00 112.64 286 GLU C CA 1
ATOM 2591 C C . GLU B 1 168 ? 15.789 77.746 82.139 1.00 120.10 286 GLU C C 1
ATOM 2592 O O . GLU B 1 168 ? 15.291 78.583 81.382 1.00 129.09 286 GLU C O 1
ATOM 2594 N N . GLU B 1 169 ? 15.680 77.817 83.465 1.00 105.41 287 GLU C N 1
ATOM 2595 C CA . GLU B 1 169 ? 14.930 78.891 84.107 1.00 100.52 287 GLU C CA 1
ATOM 2596 C C . GLU B 1 169 ? 15.569 80.249 83.868 1.00 99.33 287 GLU C C 1
ATOM 2597 O O . GLU B 1 169 ? 14.869 81.251 83.747 1.00 110.99 287 GLU C O 1
ATOM 2603 N N . LEU B 1 170 ? 16.897 80.280 83.809 1.00 91.46 288 LEU C N 1
ATOM 2604 C CA . LEU B 1 170 ? 17.617 81.507 83.465 1.00 100.19 288 LEU C CA 1
ATOM 2605 C C . LEU B 1 170 ? 17.452 81.823 81.964 1.00 119.99 288 LEU C C 1
ATOM 2606 O O . LEU B 1 170 ? 17.083 82.937 81.591 1.00 140.83 288 LEU C O 1
ATOM 2611 N N . CYS B 1 171 ? 17.705 80.823 81.121 1.00 103.02 289 CYS C N 1
ATOM 2612 C CA . CYS B 1 171 ? 17.618 80.946 79.664 1.00 110.94 289 CYS C CA 1
ATOM 2613 C C . CYS B 1 171 ? 16.339 81.665 79.212 1.00 102.38 289 CYS C C 1
ATOM 2614 O O . CYS B 1 171 ? 15.338 81.696 79.936 1.00 97.64 289 CYS C O 1
#

Secondary structure (DSSP, 8-state):
--EEEESPEEEEE----EE-TTS-EE---SHHHHHHHHHTT---SEEEEEE-SSBEEEEEEEE--SSHHHHHHHHHHHHHHHHTT-SHHHHT-SSS---S-EEEE-BHHHHHSSSHHHHHHHTT-EEEEHHHHHHHHHHHHHHHHHHHHHHHHHHHHHHHHHHHH-/-EEEES-EEEEE----EE-TTS-EE---SHHHHHHHHHTT---SEEEEEEETTEEEEEEEEE--SSHHHHHHHHHHHHHHHHTT-SHHHHT-SSS---S-EEEE-BHHHHHSSSHHHHHHHTT-EEEEHHHHHHHHHHHHHHHHHHHHHHHHHHHHHHHHHHHH-

GO terms:
  GO:0005515 protein binding (F, IPI)
  GO:0010569 regulation of double-strand break repair via homologous recombination (P, IEP)
  GO:0046686 response to cadmium ion (P, IEP)
  GO:0080188 gene silencing by siRNA-directed DNA methylation (P, IGI)
  GO:0080188 gene silencing by siRNA-directed DNA methylation (P, IMP)

Foldseek 3Di:
DFKAWPVKKKKKAQADWDADPVGATDHDQCVVVVVVLVVVVLDFDDKHAQADPSGGPRMIMTHFDRDPVRVVSQVVVAVVLVVVCQEVVSVPPPPDDDDDMHMHIGTPCQCPDDDSRVVVRVVPTDIDHDCVVVVVVVVVVVVVVCVVVVVVVVVVVVVVVVVVVD/DKAWPVKKKKKAQADWDADPVGATDHDQCVVVVVVLVVVVLDFDDKHAQADVSGGPRMIMTHFDRDPVRVVSQVVVAVVLVVVCQEVVSVPPPVDDDDDMHMHIGAPCQCPDDDSRVVVSVVPTDIDDDCVVVVVVVVVVVVVVCVVVVVVVVVVVVVVVVVVVD

Radius of gyration: 38.42 Å; Cα contacts (8 Å, |Δi|>4): 521; chains: 2; bounding box: 37×111×60 Å

CATH classification: 3.30.70.2890

Sequence (331 aa):
DEKLVYPWKGIVVNIPTTKAQDGRSAGESGSKLRDEYILRGFNPTRVRPLWWNYYLGHSGTAIVEFNKDWNGLHNGLLFDKAYTVDGHGKKDWLKKDGPKLGLYGWIARADDYNGNNIIGENLRKTGDLKTIAELTEEEARKQELLVQNLRQLVEEKKKDMKEIEELCEKLVYPWKGIVVNIPTTKAQDGRSAGESGSKLRDEYILRGFNPTRVRPLWNYLGHSGTAIVEFNKDWNGLHNGLLFDKAYTVDGHGKKDWLKKDGPKLGLYGWIARADDYNGNNIIGENLRKTGDLKTIAELTEEEARKQELLVQNLRQLVEEKKKDMKEIEELC